Protein AF-A0A2H0N3R7-F1 (afdb_monomer)

Foldseek 3Di:
DDDDPPDDPDDPDDPLRVLLLVLCPPDPPVLSVLLVVLLVVLCVQQVPPADLVRHRPQSLLSQLLSLCCVQAVDSLLSSLSSCQCSCPPGPPDHLVNVCVRNNDSNSLLSVLNHDPDQPVPPPVPDGDPDNQLSQLQSCLVFVSSLVSVLSSLLSCLVVLVSDDFVVLVVSLLCCQQPNVLLCVQQCVVVRDHRVRSNVSVVVVCVVQVHDGSVSNSVVSNVVSLQVPFFVSCCSRPVSCQWFKWKDWDPVLVVVCVPPPQCVPQKDWPDWDDDPVTTITIIHGDHDGGDGHDHDTGGDGTDD

Radius of gyration: 21.73 Å; Cα contacts (8 Å, |Δi|>4): 393; chains: 1; bounding box: 69×39×56 Å

Sequence (303 aa):
MRHFYHMNTNTEFTLEESTFHRCIEGLQKDDQAFLVSALEFSCANHKNQNRKSGEPYIIHPIGVAVRVLERYHDIALTAAALLHDTVEDCEGVTIEDIYSQFGDEVGFLVDSVTKQRTDFFKIPGVIIEDRIERLIWAGMKDIRVLLLKLADREHNLNTINYLKNHKQIRMAFETQAVYQPLKRILGYTEGYQVQEAARAFAAYAESQGLHSAGDIKMNLMAESFENFDNDLFGLVYNDTKSIIWKITDFQTYKKICDTDKLSGIIQFLSVCGNKKWFEASFCFLGGVVIDGDIQLGISSFRG

Organism: NCBI:txid1974653

pLDDT: mean 78.24, std 19.73, range [25.98, 98.69]

InterPro domains:
  IPR003607 HD/PDEase domain [SM00471] (53-166)
  IPR003607 HD/PDEase domain [cd00077] (55-17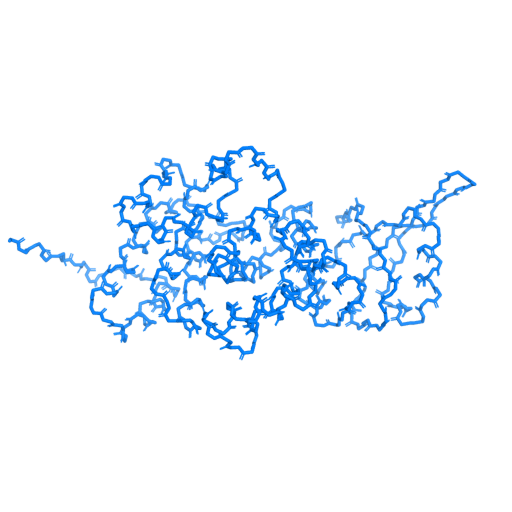4)

Mean predicted aligned error: 11.57 Å

Secondary structure (DSSP, 8-state):
--------TT----HHHHHHHHHHTTS-HHHHHHHHHHHHHHHHHHTT-B-TTSSBTTHHHHHHHHHHHHHH--HHHHHHHHHTTHHHHSTT--HHHHHHHHHHHHHHHHHHH-TT-STT--STT-----HHHHHHHHHHH-THHHHHHHHHHHHHHTTGGGS-HHHHHHHHHHIIIIIHHHHHHTTTTTT--HHHHHHHHHHHHHHTT--SHHHHHHHHHHHHHHS--HHHHHHHHSS-TTEEEEE--HHHHHHHHH-GGGTTTEEEEEEEE-SS-EEEEEEE-S----------EEEEE--

Nearest PDB structures (foldseek):
  7qpr-assembly4_D  TM=6.544E-01  e=1.153E-09  Acinetobacter baumannii
  1vj7-assembly2_B  TM=6.268E-01  e=5.079E-10  Streptococcus dysgalactiae subsp. equisimilis
  6s2v-assembly3_C  TM=6.131E-01  e=1.210E-09  Thermus thermophilus
  7oiw-assembly1_A  TM=6.191E-01  e=9.631E-09  Staphylococcus aureus subsp. aureus Mu50
  1vj7-assembly1_A  TM=5.967E-01  e=3.217E-08  Streptococcus dysgalactiae subsp. equisimilis

Solvent-accessible surface area (backbone atoms only — not comparable to full-atom values): 16983 Å² total; per-residue (Å²): 136,85,82,78,80,83,73,74,96,77,73,85,66,53,75,58,56,52,48,44,54,60,72,40,68,85,50,57,72,66,58,36,51,51,45,47,53,35,43,53,53,32,46,66,60,32,66,90,39,60,39,80,84,68,48,61,35,49,56,53,29,45,55,30,16,44,56,42,33,79,63,54,70,40,68,52,62,23,34,19,33,32,40,40,55,43,56,79,75,24,89,92,46,48,64,68,55,39,30,72,75,63,32,66,69,23,24,50,43,24,56,53,68,40,89,88,68,77,74,83,53,76,50,92,93,50,85,73,84,49,70,67,35,43,36,43,42,41,23,75,76,40,48,62,45,46,54,49,50,51,42,46,47,55,61,48,55,81,52,37,81,58,49,57,66,71,56,37,54,52,50,39,49,47,39,51,32,41,51,46,51,47,35,61,49,30,28,62,86,77,64,44,41,68,70,52,19,42,51,36,44,50,51,51,31,60,77,69,72,42,87,45,34,61,47,46,48,54,50,34,33,52,49,35,42,46,65,50,44,40,69,65,41,50,77,51,45,71,79,43,86,45,54,28,33,31,35,66,47,62,66,58,48,48,52,53,73,71,33,72,55,42,64,86,28,54,46,76,75,44,77,52,69,60,102,87,47,40,39,35,33,28,33,67,74,62,85,67,57,62,81,42,88,64,86,86,49,80,67,54,69,72,132

Structure (mmCIF, N/CA/C/O backbone):
data_AF-A0A2H0N3R7-F1
#
_entry.id   AF-A0A2H0N3R7-F1
#
loop_
_atom_site.group_PDB
_atom_site.id
_atom_site.type_symbol
_atom_site.label_atom_id
_atom_site.label_alt_id
_atom_site.label_comp_id
_atom_site.label_asym_id
_atom_site.label_entity_id
_atom_site.label_seq_id
_atom_site.pdbx_PDB_ins_code
_atom_site.Cartn_x
_atom_site.Cartn_y
_atom_site.Cartn_z
_atom_site.occupancy
_atom_site.B_iso_or_equiv
_atom_site.auth_seq_id
_atom_site.auth_comp_id
_atom_site.auth_asym_id
_atom_site.auth_atom_id
_atom_site.pdbx_PDB_model_num
ATOM 1 N N . MET A 1 1 ? -34.284 3.132 21.126 1.00 31.45 1 MET A N 1
ATOM 2 C CA . MET A 1 1 ? -33.519 3.105 22.392 1.00 31.45 1 MET A CA 1
ATOM 3 C C . MET A 1 1 ? -32.080 3.467 22.051 1.00 31.45 1 MET A C 1
ATOM 5 O O . MET A 1 1 ? -31.392 2.651 21.460 1.00 31.45 1 MET A O 1
ATOM 9 N N . ARG A 1 2 ? -31.677 4.724 22.279 1.00 30.55 2 ARG A N 1
ATOM 10 C CA . ARG A 1 2 ? -30.333 5.236 21.960 1.00 30.55 2 ARG A CA 1
ATOM 11 C C . ARG A 1 2 ? -29.357 4.765 23.042 1.00 30.55 2 ARG A C 1
ATOM 13 O O . ARG A 1 2 ? -29.544 5.140 24.194 1.00 30.55 2 ARG A O 1
ATOM 20 N N . HIS A 1 3 ? -28.355 3.964 22.687 1.00 25.98 3 HIS A N 1
ATOM 21 C CA . HIS A 1 3 ? -27.178 3.770 23.534 1.00 25.98 3 HIS A CA 1
ATOM 22 C C . HIS A 1 3 ? -26.180 4.872 23.182 1.00 25.98 3 HIS A C 1
ATOM 24 O O . HIS A 1 3 ? -25.499 4.809 22.165 1.00 25.98 3 HIS A O 1
ATOM 30 N N . PHE A 1 4 ? -26.165 5.926 23.997 1.00 28.88 4 PHE A N 1
ATOM 31 C CA . PHE A 1 4 ? -25.057 6.870 24.027 1.00 28.88 4 PHE A CA 1
ATOM 32 C C . PHE A 1 4 ? -23.853 6.131 24.614 1.00 28.88 4 PHE A C 1
ATOM 34 O O . PHE A 1 4 ? -23.874 5.762 25.788 1.00 28.88 4 PHE A O 1
ATOM 41 N N . TYR A 1 5 ? -22.823 5.893 23.805 1.00 28.80 5 TYR A N 1
ATOM 42 C CA . TYR A 1 5 ? -21.526 5.484 24.327 1.00 28.80 5 TYR A CA 1
ATOM 43 C C . TYR A 1 5 ? -20.936 6.666 25.100 1.00 28.80 5 TYR A C 1
ATOM 45 O O . TYR A 1 5 ? -20.565 7.690 24.528 1.00 28.80 5 TYR A O 1
ATOM 53 N N . HIS A 1 6 ? -20.887 6.533 26.424 1.00 28.14 6 HIS A N 1
ATOM 54 C CA . HIS A 1 6 ? -20.029 7.352 27.267 1.00 28.14 6 HIS A CA 1
ATOM 55 C C . HIS A 1 6 ? -18.576 6.986 26.946 1.00 28.14 6 HIS A C 1
ATOM 57 O O . HIS A 1 6 ? -18.057 5.997 27.460 1.00 28.14 6 HIS A O 1
ATOM 63 N N . MET A 1 7 ? -17.923 7.768 26.085 1.00 34.62 7 MET A N 1
ATOM 64 C CA . MET A 1 7 ? -16.469 7.719 25.964 1.00 34.62 7 MET A CA 1
ATOM 65 C C . MET A 1 7 ? -15.852 8.330 27.224 1.00 34.62 7 MET A C 1
ATOM 67 O O . MET A 1 7 ? -16.140 9.469 27.596 1.00 34.62 7 MET A O 1
ATOM 71 N N . ASN A 1 8 ? -15.045 7.527 27.911 1.00 30.78 8 ASN A N 1
ATOM 72 C CA . ASN A 1 8 ? -14.265 7.931 29.074 1.00 30.78 8 ASN A CA 1
ATOM 73 C C . ASN A 1 8 ? -13.275 9.027 28.651 1.00 30.78 8 ASN A C 1
ATOM 75 O O . ASN A 1 8 ? -12.446 8.813 27.774 1.00 30.78 8 ASN A O 1
ATOM 79 N N . THR A 1 9 ? -13.339 10.197 29.278 1.00 36.16 9 THR A N 1
ATOM 80 C CA . THR A 1 9 ? -12.581 11.406 28.905 1.00 36.16 9 THR A CA 1
ATOM 81 C C . THR A 1 9 ? -11.118 11.397 29.378 1.00 36.16 9 THR A C 1
ATOM 83 O O . THR A 1 9 ? -10.604 12.446 29.746 1.00 36.16 9 THR A O 1
ATOM 86 N N . ASN A 1 10 ? -10.459 10.234 29.432 1.00 36.16 10 ASN A N 1
ATOM 87 C CA . ASN A 1 10 ? -9.102 10.087 29.988 1.00 36.16 10 ASN A CA 1
ATOM 88 C C . ASN A 1 10 ? -8.209 9.082 29.231 1.00 36.16 10 ASN A C 1
ATOM 90 O O . ASN A 1 10 ? -7.250 8.557 29.794 1.00 36.16 10 ASN A O 1
ATOM 94 N N . THR A 1 11 ? -8.506 8.788 27.967 1.00 46.59 11 THR A N 1
ATOM 95 C CA . THR A 1 11 ? -7.598 8.015 27.110 1.00 46.59 11 THR A CA 1
ATOM 96 C C . THR A 1 11 ? -6.541 8.961 26.538 1.00 46.59 11 THR A C 1
ATOM 98 O O . THR A 1 11 ? -6.870 9.842 25.747 1.00 46.59 11 THR A O 1
ATOM 101 N N . GLU A 1 12 ? -5.279 8.821 26.956 1.00 52.44 12 GLU A N 1
ATOM 102 C CA . GLU A 1 12 ? -4.160 9.442 26.238 1.00 52.44 12 GLU A CA 1
ATOM 103 C C . GLU A 1 12 ? -4.051 8.764 24.872 1.00 52.44 12 GLU A C 1
ATOM 105 O O . GLU A 1 12 ? -3.637 7.609 24.771 1.00 52.44 12 GLU A O 1
ATOM 110 N N . PHE A 1 13 ? -4.486 9.470 23.832 1.00 63.12 13 PHE A N 1
ATOM 111 C CA . PHE A 1 13 ? -4.304 9.038 22.455 1.00 63.12 13 PHE A CA 1
ATOM 112 C C . PHE A 1 13 ? -2.831 9.127 22.065 1.00 63.12 13 PHE A C 1
ATOM 114 O O . PHE A 1 13 ? -2.110 10.042 22.475 1.00 63.12 13 PHE A O 1
ATOM 121 N N . THR A 1 14 ? -2.398 8.215 21.201 1.00 77.69 14 THR A N 1
ATOM 122 C CA . THR A 1 14 ? -1.130 8.385 20.479 1.00 77.69 14 THR A CA 1
ATOM 123 C C . THR A 1 14 ? -1.172 9.647 19.599 1.00 77.69 14 THR A C 1
ATOM 125 O O . THR A 1 14 ? -2.239 10.219 19.329 1.00 77.69 14 THR A O 1
ATOM 128 N N . LEU A 1 15 ? -0.006 10.122 19.143 1.00 83.31 15 LEU A N 1
ATOM 129 C CA . LEU A 1 15 ? 0.075 11.279 18.240 1.00 83.31 15 LEU A CA 1
ATOM 130 C C . LEU A 1 15 ? -0.679 11.008 16.928 1.00 83.31 15 LEU A C 1
ATOM 132 O O . LEU A 1 15 ? -1.334 11.895 16.373 1.00 83.31 15 LEU A O 1
ATOM 136 N N . GLU A 1 16 ? -0.604 9.770 16.455 1.00 84.75 16 GLU A N 1
ATOM 137 C CA . GLU A 1 16 ? -1.247 9.272 15.251 1.00 84.75 16 GLU A CA 1
ATOM 138 C C . GLU A 1 16 ? -2.767 9.231 15.411 1.00 84.75 16 GLU A C 1
ATOM 140 O O . GLU A 1 16 ? -3.472 9.790 14.572 1.00 84.75 16 GLU A O 1
ATOM 145 N N . GLU A 1 17 ? -3.283 8.670 16.509 1.00 86.69 17 GLU A N 1
ATOM 146 C CA . GLU A 1 17 ? -4.723 8.676 16.819 1.00 86.69 17 GLU A CA 1
ATOM 147 C C . GLU A 1 17 ? -5.265 10.106 16.928 1.00 86.69 17 GLU A C 1
ATOM 149 O O . GLU A 1 17 ? -6.289 10.440 16.333 1.00 86.69 17 GLU A O 1
ATOM 154 N N . SER A 1 18 ? -4.537 10.991 17.616 1.00 89.19 18 SER A N 1
ATOM 155 C CA . SER A 1 18 ? -4.902 12.410 17.726 1.00 89.19 18 SER A CA 1
ATOM 156 C C . SER A 1 18 ? -4.929 13.105 16.363 1.00 89.19 18 SER A C 1
ATOM 158 O O . SER A 1 18 ? -5.748 13.989 16.111 1.00 89.19 18 SER A O 1
ATOM 160 N N . THR A 1 19 ? -4.021 12.731 15.463 1.00 91.00 19 THR A N 1
ATOM 161 C CA . THR A 1 19 ? -3.985 13.263 14.098 1.00 91.00 19 THR A CA 1
ATOM 162 C C . THR A 1 19 ? -5.159 12.747 13.283 1.00 91.00 19 THR A C 1
ATOM 164 O O . THR A 1 19 ? -5.859 13.551 12.677 1.00 91.00 19 THR A O 1
ATOM 167 N N . PHE A 1 20 ? -5.446 11.450 13.353 1.00 94.81 20 PHE A N 1
ATOM 168 C CA . PHE A 1 20 ? -6.595 10.858 12.682 1.00 94.81 20 PHE A CA 1
ATOM 169 C C . PHE A 1 20 ? -7.919 11.484 13.130 1.00 94.81 20 PHE A C 1
ATOM 171 O O . PHE A 1 20 ? -8.729 11.869 12.287 1.00 94.81 20 PHE A O 1
ATOM 178 N N . HIS A 1 21 ? -8.114 11.668 14.440 1.00 93.38 21 HIS A N 1
ATOM 179 C CA . HIS A 1 21 ? -9.308 12.324 14.969 1.00 93.38 21 HIS A CA 1
ATOM 180 C C . HIS A 1 21 ? -9.484 13.742 14.413 1.00 93.38 21 HIS A C 1
ATOM 182 O O . HIS A 1 21 ? -10.583 14.084 13.983 1.00 93.38 21 HIS A O 1
ATOM 188 N N . ARG A 1 22 ? -8.407 14.533 14.318 1.00 93.62 22 ARG A N 1
ATOM 189 C CA . ARG A 1 22 ? -8.460 15.862 13.684 1.00 93.62 22 ARG A CA 1
ATOM 190 C C . ARG A 1 22 ? -8.833 15.789 12.204 1.00 93.62 22 ARG A C 1
ATOM 192 O O . ARG A 1 22 ? -9.621 16.610 11.743 1.00 93.62 22 ARG A O 1
ATOM 199 N N . CYS A 1 23 ? -8.310 14.814 11.460 1.00 93.31 23 CYS A N 1
ATOM 200 C CA . CYS A 1 23 ? -8.626 14.657 10.037 1.00 93.31 23 CYS A CA 1
ATOM 201 C C . CYS A 1 23 ? -10.114 14.349 9.792 1.00 93.31 23 CYS A C 1
ATOM 203 O O . CYS A 1 23 ? -10.651 14.753 8.763 1.00 93.31 23 CYS A O 1
ATOM 205 N N . ILE A 1 24 ? -10.796 13.675 10.727 1.00 95.88 24 ILE A N 1
ATOM 206 C CA . ILE A 1 24 ? -12.219 13.329 10.574 1.00 95.88 24 ILE A CA 1
ATOM 207 C C . ILE A 1 24 ? -13.185 14.396 11.114 1.00 95.88 24 ILE A C 1
ATOM 209 O O . ILE A 1 24 ? -14.372 14.335 10.804 1.00 95.88 24 ILE A O 1
ATOM 213 N N . GLU A 1 25 ? -12.728 15.393 11.884 1.00 92.38 25 GLU A N 1
ATOM 214 C CA . GLU A 1 25 ? -13.598 16.395 12.536 1.00 92.38 25 GLU A CA 1
ATOM 215 C C . GLU A 1 25 ? -14.549 17.117 11.564 1.00 92.38 25 GLU A C 1
ATOM 217 O O . GLU A 1 25 ? -15.686 17.425 11.936 1.00 92.38 25 GLU A O 1
ATOM 222 N N . GLY A 1 26 ? -14.107 17.347 10.323 1.00 89.75 26 GLY A N 1
ATOM 223 C CA . GLY A 1 26 ? -14.871 18.029 9.272 1.00 89.75 26 GLY A CA 1
ATOM 224 C C . GLY A 1 26 ? -15.855 17.154 8.485 1.00 89.75 26 GLY A C 1
ATOM 225 O O . GLY A 1 26 ? -16.600 17.686 7.663 1.00 89.75 26 GLY A O 1
ATOM 226 N N . LEU A 1 27 ? -15.873 15.837 8.707 1.00 95.00 27 LEU A N 1
ATOM 227 C CA . LEU A 1 27 ? -16.747 14.903 7.986 1.00 95.00 27 LEU A CA 1
ATOM 228 C C . LEU A 1 27 ? -18.175 14.898 8.549 1.00 95.00 27 LEU A C 1
ATOM 230 O O . LEU A 1 27 ? -18.435 15.437 9.628 1.00 95.00 27 LEU A O 1
ATOM 234 N N . GLN A 1 28 ? -19.118 14.256 7.853 1.00 96.62 28 GLN A N 1
ATOM 235 C CA . GLN A 1 28 ? -20.454 14.034 8.414 1.00 96.62 28 GLN A CA 1
ATOM 236 C C . GLN A 1 28 ? -20.374 13.170 9.675 1.00 96.62 28 GLN A C 1
ATOM 238 O O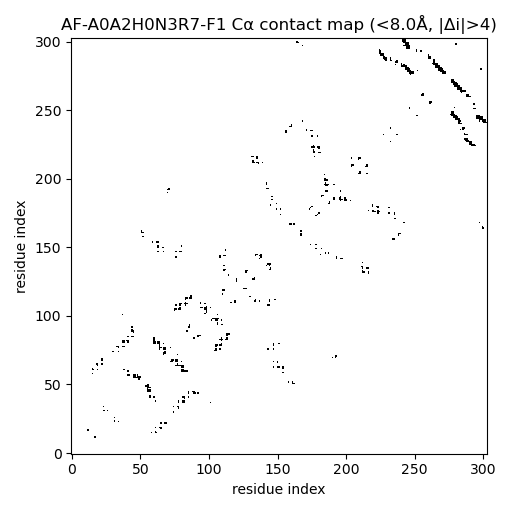 . GLN A 1 28 ? -19.469 12.354 9.835 1.00 96.62 28 GLN A O 1
ATOM 243 N N . LYS A 1 29 ? -21.329 13.336 10.597 1.00 95.75 29 LYS A N 1
ATOM 244 C CA . LYS A 1 29 ? -21.292 12.618 11.881 1.00 95.75 29 LYS A CA 1
ATOM 245 C C . LYS A 1 29 ? -21.365 11.101 11.725 1.00 95.75 29 LYS A C 1
ATOM 247 O O . LYS A 1 29 ? -20.711 10.401 12.493 1.00 95.75 29 LYS A O 1
ATOM 252 N N . ASP A 1 30 ? -22.097 10.625 10.726 1.00 97.31 30 ASP A N 1
ATOM 253 C CA . ASP A 1 30 ? -22.192 9.197 10.432 1.00 97.31 30 ASP A CA 1
ATOM 254 C C . ASP A 1 30 ? -20.865 8.663 9.860 1.00 97.31 30 ASP A C 1
ATOM 256 O O . ASP A 1 30 ? -20.391 7.625 10.316 1.00 97.31 30 ASP A O 1
ATOM 260 N N . ASP A 1 31 ? -20.195 9.421 8.982 1.00 97.56 31 ASP A N 1
ATOM 261 C CA . ASP A 1 31 ? -18.863 9.074 8.458 1.00 97.56 31 ASP A CA 1
ATOM 262 C C . ASP A 1 31 ? -17.799 9.065 9.565 1.00 97.56 31 ASP A C 1
ATOM 264 O O . ASP A 1 31 ? -16.975 8.154 9.638 1.00 97.56 31 ASP A O 1
ATOM 268 N N . GLN A 1 32 ? -17.837 10.052 10.472 1.00 97.50 32 GLN A N 1
ATOM 269 C CA . GLN A 1 32 ? -16.969 10.088 11.655 1.00 97.50 32 GLN A CA 1
ATOM 270 C C . GLN A 1 32 ? -17.160 8.831 12.503 1.00 97.50 32 GLN A C 1
ATOM 272 O O . GLN A 1 32 ? -16.185 8.178 12.863 1.00 97.50 32 GLN A O 1
ATOM 277 N N . ALA A 1 33 ? -18.411 8.481 12.816 1.00 97.50 33 ALA A N 1
ATOM 278 C CA . ALA A 1 33 ? -18.722 7.310 13.627 1.00 97.50 33 ALA A CA 1
ATOM 279 C C . ALA A 1 33 ? -18.272 6.009 12.945 1.00 97.50 33 ALA A C 1
ATOM 281 O O . ALA A 1 33 ? -17.703 5.137 13.602 1.00 97.50 33 ALA A O 1
ATOM 282 N N . PHE A 1 34 ? -18.467 5.902 11.629 1.00 98.38 34 PHE A N 1
ATOM 283 C CA . PHE A 1 34 ? -18.019 4.759 10.841 1.00 98.38 34 PHE A CA 1
ATOM 284 C C . PHE A 1 34 ? -16.494 4.598 10.886 1.00 98.38 34 PHE A C 1
ATOM 286 O O . PHE A 1 34 ? -15.994 3.528 11.233 1.00 98.38 34 PHE A O 1
ATOM 293 N N . LEU A 1 35 ? -15.740 5.671 10.637 1.00 98.31 35 LEU A N 1
ATOM 294 C CA . LEU A 1 35 ? -14.277 5.643 10.684 1.00 98.31 35 LEU A CA 1
ATOM 295 C C . LEU A 1 35 ? -13.723 5.388 12.090 1.00 98.31 35 LEU A C 1
ATOM 297 O O . LEU A 1 35 ? -12.737 4.667 12.234 1.00 98.31 35 LEU A O 1
ATOM 301 N N . VAL A 1 36 ? -14.369 5.923 13.129 1.00 97.75 36 VAL A N 1
ATOM 302 C CA . VAL A 1 36 ? -14.019 5.612 14.523 1.00 97.75 36 VAL A CA 1
ATOM 303 C C . VAL A 1 36 ? -14.233 4.129 14.815 1.00 97.75 36 VAL A C 1
ATOM 305 O O . VAL A 1 36 ? -13.364 3.515 15.423 1.00 97.75 36 VAL A O 1
ATOM 308 N N . SER A 1 37 ? -15.318 3.519 14.329 1.00 98.19 37 SER A N 1
ATOM 309 C CA . SER A 1 37 ? -15.547 2.082 14.529 1.00 98.19 37 SER A CA 1
ATOM 310 C C . SER A 1 37 ? -14.475 1.210 13.859 1.00 98.19 37 SER A C 1
ATOM 312 O O . SER A 1 37 ? -14.011 0.237 14.453 1.00 98.19 37 SER A O 1
ATOM 314 N N . ALA A 1 38 ? -14.011 1.589 12.661 1.00 98.38 38 ALA A N 1
ATOM 315 C CA . ALA A 1 38 ? -12.911 0.905 11.981 1.00 98.38 38 ALA A CA 1
ATOM 316 C C . ALA A 1 38 ? -11.577 1.086 12.728 1.00 98.38 38 ALA A C 1
ATOM 318 O O . ALA A 1 38 ? -10.800 0.136 12.848 1.00 98.38 38 ALA A O 1
ATOM 319 N N . LEU A 1 39 ? -11.328 2.282 13.275 1.00 97.56 39 LEU A N 1
ATOM 320 C CA . LEU A 1 39 ? -10.149 2.559 14.095 1.00 97.56 39 LEU A CA 1
ATOM 321 C C . LEU A 1 39 ? -10.160 1.705 15.366 1.00 97.56 39 LEU A C 1
ATOM 323 O O . LEU A 1 39 ? -9.183 1.017 15.640 1.00 97.56 39 LEU A O 1
ATOM 327 N N . GLU A 1 40 ? -11.267 1.698 16.109 1.00 96.62 40 GLU A N 1
ATOM 328 C CA . GLU A 1 40 ? -11.417 0.906 17.333 1.00 96.62 40 GLU A CA 1
ATOM 329 C C . GLU A 1 40 ? -11.224 -0.589 17.065 1.00 96.62 40 GLU A C 1
ATOM 331 O O . GLU A 1 40 ? -10.525 -1.267 17.823 1.00 96.62 40 GLU A O 1
ATOM 336 N N . PHE A 1 41 ? -11.783 -1.093 15.960 1.00 97.62 41 PHE A N 1
ATOM 337 C CA . PHE A 1 41 ? -11.573 -2.469 15.521 1.00 97.62 41 PHE A CA 1
ATOM 338 C C . PHE A 1 41 ? -10.090 -2.763 15.262 1.00 97.62 41 PHE A C 1
ATOM 340 O O . PHE A 1 41 ? -9.562 -3.761 15.757 1.00 97.62 41 PHE A O 1
ATOM 347 N N . SER A 1 42 ? -9.394 -1.892 14.528 1.00 96.38 42 SER A N 1
ATOM 348 C CA . SER A 1 42 ? -7.967 -2.059 14.233 1.00 96.38 42 SER A CA 1
ATOM 349 C C . SER A 1 42 ? -7.121 -2.000 15.512 1.00 96.38 42 SER A C 1
ATOM 351 O O . SER A 1 42 ? -6.315 -2.899 15.769 1.00 96.38 42 SER A O 1
ATOM 353 N N . CYS A 1 43 ? -7.366 -1.013 16.383 1.00 94.00 43 CYS A N 1
ATOM 354 C CA . CYS A 1 43 ? -6.670 -0.859 17.663 1.00 94.00 43 CYS A CA 1
ATOM 355 C C . CYS A 1 43 ? -6.851 -2.091 18.555 1.00 94.00 43 CYS A C 1
ATOM 357 O O . CYS A 1 43 ? -5.888 -2.565 19.162 1.00 94.00 43 CYS A O 1
ATOM 359 N N . ALA A 1 44 ? -8.071 -2.631 18.631 1.00 94.50 44 ALA A N 1
ATOM 360 C CA . ALA A 1 44 ? -8.365 -3.809 19.437 1.00 94.50 44 ALA A CA 1
ATOM 361 C C . ALA A 1 44 ? -7.592 -5.045 18.951 1.00 94.50 44 ALA A C 1
ATOM 363 O O . ALA A 1 44 ? -7.006 -5.761 19.767 1.00 94.50 44 ALA A O 1
ATOM 364 N N . ASN A 1 45 ? -7.545 -5.265 17.635 1.00 95.06 45 ASN A N 1
ATOM 365 C CA . ASN A 1 45 ? -6.931 -6.451 17.040 1.00 95.06 45 ASN A CA 1
ATOM 366 C C . ASN A 1 45 ? -5.392 -6.369 16.959 1.00 95.06 45 ASN A C 1
ATOM 368 O O . ASN A 1 45 ? -4.710 -7.386 17.102 1.00 95.06 45 ASN A O 1
ATOM 372 N N . HIS A 1 46 ? -4.819 -5.167 16.837 1.00 92.75 46 HIS A N 1
ATOM 373 C CA . HIS A 1 46 ? -3.366 -4.950 16.852 1.00 92.75 46 HIS A CA 1
ATOM 374 C C . HIS A 1 46 ? -2.788 -4.624 18.244 1.00 92.75 46 HIS A C 1
ATOM 376 O O . HIS A 1 46 ? -1.582 -4.406 18.367 1.00 92.75 46 HIS A O 1
ATOM 382 N N . LYS A 1 47 ? -3.600 -4.626 19.312 1.00 88.50 47 LYS A N 1
ATOM 383 C CA . LYS A 1 47 ? -3.233 -4.154 20.665 1.00 88.50 47 LYS A CA 1
ATOM 384 C C . LYS A 1 47 ? -1.920 -4.714 21.230 1.00 88.50 47 LYS A C 1
ATOM 386 O O . LYS A 1 47 ? -1.209 -4.007 21.936 1.00 88.50 47 LYS A O 1
ATOM 391 N N . ASN A 1 48 ? -1.615 -5.982 20.958 1.00 87.19 48 ASN A N 1
ATOM 392 C CA . ASN A 1 48 ? -0.426 -6.668 21.486 1.00 87.19 48 ASN A CA 1
ATOM 393 C C . ASN A 1 48 ? 0.660 -6.884 20.422 1.00 87.19 48 ASN A C 1
ATOM 395 O O . ASN A 1 48 ? 1.547 -7.721 20.599 1.00 87.19 48 ASN A O 1
ATOM 399 N N . GLN A 1 49 ? 0.561 -6.182 19.294 1.00 87.62 49 GLN A N 1
ATOM 400 C CA . GLN A 1 49 ? 1.478 -6.321 18.176 1.00 87.62 49 GLN A CA 1
ATOM 401 C C . GLN A 1 49 ? 2.419 -5.125 18.109 1.00 87.62 49 GLN A C 1
ATOM 403 O O . GLN A 1 49 ? 1.996 -3.970 18.163 1.00 87.62 49 GLN A O 1
ATOM 408 N N . ASN A 1 50 ? 3.700 -5.412 17.897 1.00 86.19 50 ASN A N 1
ATOM 409 C CA . ASN A 1 50 ? 4.712 -4.396 17.644 1.00 86.19 50 ASN A CA 1
ATOM 410 C C . ASN A 1 50 ? 5.297 -4.600 16.248 1.00 86.19 50 ASN A C 1
ATOM 412 O O . ASN A 1 50 ? 5.494 -5.730 15.787 1.00 86.19 50 ASN A O 1
ATOM 416 N N . ARG A 1 51 ? 5.634 -3.496 15.579 1.00 80.38 51 ARG A N 1
ATOM 417 C CA . ARG A 1 51 ? 6.439 -3.528 14.360 1.00 80.38 51 ARG A CA 1
ATOM 418 C C . ARG A 1 51 ? 7.860 -3.963 14.690 1.00 80.38 51 ARG A C 1
ATOM 420 O O . ARG A 1 51 ? 8.324 -3.915 15.827 1.00 80.38 51 ARG A O 1
ATOM 427 N N . LYS A 1 52 ? 8.612 -4.313 13.648 1.00 75.25 52 LYS A N 1
ATOM 428 C CA . LYS A 1 52 ? 10.039 -4.637 13.785 1.00 75.25 52 LYS A CA 1
ATOM 429 C C . LYS A 1 52 ? 10.905 -3.455 14.226 1.00 75.25 52 LYS A C 1
ATOM 431 O O . LYS A 1 52 ? 12.010 -3.691 14.698 1.00 75.25 52 LYS A O 1
ATOM 436 N N . SER A 1 53 ? 10.413 -2.222 14.076 1.00 71.75 53 SER A N 1
ATOM 437 C CA . SER A 1 53 ? 11.026 -1.016 14.645 1.00 71.75 53 SER A CA 1
ATOM 438 C C . SER A 1 53 ? 10.907 -0.953 16.173 1.00 71.75 53 SER A C 1
ATOM 440 O O . SER A 1 53 ? 11.677 -0.237 16.804 1.00 71.75 53 SER A O 1
ATOM 442 N N . GLY A 1 54 ? 9.984 -1.716 16.771 1.00 80.19 54 GLY A N 1
ATOM 443 C CA . GLY A 1 54 ? 9.680 -1.721 18.204 1.00 80.19 54 GLY A CA 1
ATOM 444 C C . GLY A 1 54 ? 8.394 -0.972 18.572 1.00 80.19 54 GLY A C 1
ATOM 445 O O . GLY A 1 54 ? 7.861 -1.193 19.657 1.00 80.19 54 GLY A O 1
ATOM 446 N N . GLU A 1 55 ? 7.868 -0.146 17.669 1.00 83.81 55 GLU A N 1
ATOM 447 C CA . GLU A 1 55 ? 6.655 0.659 17.869 1.00 83.81 55 GLU A CA 1
ATOM 448 C C . GLU A 1 55 ? 5.367 -0.183 17.813 1.00 83.81 55 GLU A C 1
ATOM 450 O O . GLU A 1 55 ? 5.360 -1.233 17.161 1.00 83.81 55 GLU A O 1
ATOM 455 N N . PRO A 1 56 ? 4.264 0.265 18.442 1.00 88.06 56 PRO A N 1
ATOM 456 C CA . PRO A 1 56 ? 2.946 -0.352 18.279 1.00 88.06 56 PRO A CA 1
ATOM 457 C C . PRO A 1 56 ? 2.549 -0.511 16.803 1.00 88.06 56 PRO A C 1
ATOM 459 O O . PRO A 1 56 ? 2.695 0.421 16.013 1.00 88.06 56 PRO A O 1
ATOM 462 N N . TYR A 1 57 ? 2.025 -1.680 16.418 1.00 88.25 57 TYR A N 1
ATOM 463 C CA . TYR A 1 57 ? 1.677 -1.971 15.018 1.00 88.25 57 TYR A CA 1
ATOM 464 C C . TYR A 1 57 ? 0.649 -0.990 14.449 1.00 88.25 57 TYR A C 1
ATOM 466 O O . TYR A 1 57 ? 0.780 -0.557 13.307 1.00 88.25 57 TYR A O 1
ATOM 474 N N . ILE A 1 58 ? -0.314 -0.586 15.280 1.00 92.62 58 ILE A N 1
ATOM 475 C CA . ILE A 1 58 ? -1.440 0.287 14.931 1.00 92.62 58 ILE A CA 1
ATOM 476 C C . ILE A 1 58 ? -1.040 1.648 14.335 1.00 92.62 58 ILE A C 1
ATOM 478 O O . ILE A 1 58 ? -1.787 2.215 13.541 1.00 92.62 58 ILE A O 1
ATOM 482 N N . ILE A 1 59 ? 0.169 2.137 14.633 1.00 91.50 59 ILE A N 1
ATOM 483 C CA . ILE A 1 59 ? 0.723 3.365 14.041 1.00 91.50 59 ILE A CA 1
ATOM 484 C C . ILE A 1 59 ? 0.741 3.278 12.509 1.00 91.50 59 ILE A C 1
ATOM 486 O O . ILE A 1 59 ? 0.444 4.260 11.832 1.00 91.50 59 ILE A O 1
ATOM 490 N N . HIS A 1 60 ? 1.032 2.096 11.952 1.00 91.88 60 HIS A N 1
ATOM 491 C CA . HIS A 1 60 ? 1.083 1.910 10.506 1.00 91.88 60 HIS A CA 1
ATOM 492 C C . HIS A 1 60 ? -0.298 2.035 9.835 1.00 91.88 60 HIS A C 1
ATOM 494 O O . HIS A 1 60 ? -0.432 2.912 8.977 1.00 91.88 60 HIS A O 1
ATOM 500 N N . PRO A 1 61 ? -1.334 1.255 10.214 1.00 95.81 61 PRO A N 1
ATOM 501 C CA . PRO A 1 61 ? -2.678 1.435 9.667 1.00 95.81 61 PRO A CA 1
ATOM 502 C C . PRO A 1 61 ? -3.213 2.865 9.809 1.00 95.81 61 PRO A C 1
ATOM 504 O O . PRO A 1 61 ? -3.783 3.395 8.855 1.00 95.81 61 PRO A O 1
ATOM 507 N N . ILE A 1 62 ? -2.970 3.531 10.947 1.00 96.06 62 ILE A N 1
ATOM 508 C CA . ILE A 1 62 ? -3.387 4.928 11.138 1.00 96.06 62 ILE A CA 1
ATOM 509 C C . ILE A 1 62 ? -2.659 5.859 10.163 1.00 96.06 62 ILE A C 1
ATOM 511 O O . ILE A 1 62 ? -3.301 6.673 9.499 1.00 96.06 62 ILE A O 1
ATOM 515 N N . GLY A 1 63 ? -1.336 5.730 10.030 1.00 94.19 63 GLY A N 1
ATOM 516 C CA . GLY A 1 63 ? -0.549 6.552 9.111 1.00 94.19 63 GLY A CA 1
ATOM 517 C C . GLY A 1 63 ? -0.984 6.394 7.651 1.00 94.19 63 GLY A C 1
ATOM 518 O O . GLY A 1 63 ? -1.066 7.379 6.914 1.00 94.19 63 GLY A O 1
ATOM 519 N N . VAL A 1 64 ? -1.324 5.171 7.230 1.00 96.44 64 VAL A N 1
ATOM 520 C CA . VAL A 1 64 ? -1.878 4.911 5.890 1.00 96.44 64 VAL A CA 1
ATOM 521 C C . VAL A 1 64 ? -3.262 5.556 5.742 1.00 96.44 64 VAL A C 1
ATOM 523 O O . VAL A 1 64 ? -3.519 6.216 4.733 1.00 96.44 64 VAL A O 1
ATOM 526 N N . ALA A 1 65 ? -4.130 5.428 6.748 1.00 97.94 65 ALA A N 1
ATOM 527 C CA . ALA A 1 65 ? -5.489 5.962 6.727 1.00 97.94 65 ALA A CA 1
ATOM 528 C C . ALA A 1 65 ? -5.542 7.495 6.689 1.00 97.94 65 ALA A C 1
ATOM 530 O O . ALA A 1 65 ? -6.291 8.049 5.884 1.00 97.94 65 ALA A O 1
ATOM 531 N N . VAL A 1 66 ? -4.718 8.179 7.492 1.00 96.12 66 VAL A N 1
ATOM 532 C CA . VAL A 1 66 ? -4.579 9.646 7.462 1.00 96.12 66 VAL A CA 1
ATOM 533 C C . VAL A 1 66 ? -4.206 10.106 6.057 1.00 96.12 66 VAL A C 1
ATOM 535 O O . VAL A 1 66 ? -4.875 10.957 5.479 1.00 96.12 66 VAL A O 1
ATOM 538 N N . ARG A 1 67 ? -3.191 9.476 5.460 1.00 93.81 67 ARG A N 1
ATOM 539 C CA . ARG A 1 67 ? -2.679 9.866 4.145 1.00 93.81 67 ARG A CA 1
ATOM 540 C C . ARG A 1 67 ? -3.693 9.677 3.024 1.00 93.81 67 ARG A C 1
ATOM 542 O O . ARG A 1 67 ? -3.772 10.489 2.104 1.00 93.81 67 ARG A O 1
ATOM 549 N N . VAL A 1 68 ? -4.451 8.589 3.091 1.00 96.31 68 VAL A N 1
ATOM 550 C CA . VAL A 1 68 ? -5.565 8.329 2.180 1.00 96.31 68 VAL A CA 1
ATOM 551 C C . VAL A 1 68 ? -6.658 9.380 2.359 1.00 96.31 68 VAL A C 1
ATOM 553 O O . VAL A 1 68 ? -7.120 9.943 1.366 1.00 96.31 68 VAL A O 1
ATOM 556 N N . LEU A 1 69 ? -7.057 9.651 3.604 1.00 96.69 69 LEU A N 1
ATOM 557 C CA . LEU A 1 69 ? -8.157 10.557 3.913 1.00 96.69 69 LEU A CA 1
ATOM 558 C C . LEU A 1 69 ? -7.854 11.981 3.445 1.00 96.69 69 LEU A C 1
ATOM 560 O O . LEU A 1 69 ? -8.664 12.574 2.742 1.00 96.69 69 LEU A O 1
ATOM 564 N N . GLU A 1 70 ? -6.667 12.495 3.769 1.00 94.06 70 GLU A N 1
ATOM 565 C CA . GLU A 1 70 ? -6.231 13.841 3.378 1.00 94.06 70 GLU A CA 1
ATOM 566 C C . GLU A 1 70 ? -6.180 14.028 1.859 1.00 94.06 70 GLU A C 1
ATOM 568 O O . GLU A 1 70 ? -6.396 15.129 1.352 1.00 94.06 70 GLU A O 1
ATOM 573 N N . ARG A 1 71 ? -5.880 12.960 1.114 1.00 94.12 71 ARG A N 1
ATOM 574 C CA . ARG A 1 71 ? -5.714 13.041 -0.337 1.00 94.12 71 ARG A CA 1
ATOM 575 C C . ARG A 1 71 ? -7.010 12.848 -1.106 1.00 94.12 71 ARG A C 1
ATOM 577 O O . ARG A 1 71 ? -7.264 13.574 -2.065 1.00 94.12 71 ARG A O 1
ATOM 584 N N . TYR A 1 72 ? -7.786 11.844 -0.719 1.00 96.12 72 TYR A N 1
ATOM 585 C CA . TYR A 1 72 ? -8.906 11.343 -1.512 1.00 96.12 72 TYR A CA 1
ATOM 586 C C . TYR A 1 72 ? -10.264 11.645 -0.895 1.00 96.12 72 TYR A C 1
ATOM 588 O O . TYR A 1 72 ? -11.260 11.585 -1.608 1.00 96.12 72 TYR A O 1
ATOM 596 N N . HIS A 1 73 ? -10.313 11.954 0.406 1.00 95.38 73 HIS A N 1
ATOM 597 C CA . HIS A 1 73 ? -11.557 12.182 1.143 1.00 95.38 73 HIS A CA 1
ATOM 598 C C . HIS A 1 73 ? -12.578 11.032 0.968 1.00 95.38 73 HIS A C 1
ATOM 600 O O . HIS A 1 73 ? -13.786 11.256 0.986 1.00 95.38 73 HIS A O 1
ATOM 606 N N . ASP A 1 74 ? -12.091 9.798 0.774 1.00 97.62 74 ASP A N 1
ATOM 607 C CA . ASP A 1 74 ? -12.902 8.602 0.515 1.00 97.62 74 ASP A CA 1
ATOM 608 C C . ASP A 1 74 ? -13.016 7.757 1.790 1.00 97.62 74 ASP A C 1
ATOM 610 O O . ASP A 1 74 ? -12.038 7.179 2.264 1.00 97.62 74 ASP A O 1
ATOM 614 N N . ILE A 1 75 ? -14.231 7.690 2.338 1.00 98.25 75 ILE A N 1
ATOM 615 C CA . ILE A 1 75 ? -14.526 7.046 3.624 1.00 98.25 75 ILE A CA 1
ATOM 616 C C . ILE A 1 75 ? -14.265 5.538 3.585 1.00 98.25 75 ILE A C 1
ATOM 618 O O . ILE A 1 75 ? -13.670 4.992 4.516 1.00 98.25 75 ILE A O 1
ATOM 622 N N . ALA A 1 76 ? -14.670 4.858 2.510 1.00 98.31 76 ALA A N 1
ATOM 623 C CA . ALA A 1 76 ? -14.495 3.416 2.387 1.00 98.31 76 ALA A CA 1
ATOM 624 C C . ALA A 1 76 ? -13.015 3.052 2.221 1.00 98.31 76 ALA A C 1
ATOM 626 O O . ALA A 1 76 ? -12.531 2.104 2.840 1.00 98.31 76 ALA A O 1
ATOM 627 N N . LEU A 1 77 ? -12.267 3.844 1.450 1.00 98.56 77 LEU A N 1
ATOM 628 C CA . LEU A 1 77 ? -10.828 3.679 1.284 1.00 98.56 77 LEU A CA 1
ATOM 629 C C . LEU A 1 77 ? -10.065 3.956 2.585 1.00 98.56 77 LEU A C 1
ATOM 631 O O . LEU A 1 77 ? -9.132 3.223 2.912 1.00 98.56 77 LEU A O 1
ATOM 635 N N . THR A 1 78 ? -10.466 4.971 3.354 1.00 98.62 78 THR A N 1
ATOM 636 C CA . THR A 1 78 ? -9.885 5.255 4.674 1.00 98.62 78 THR A CA 1
ATOM 637 C C . THR A 1 78 ? -10.180 4.135 5.672 1.00 98.62 78 THR A C 1
ATOM 639 O O . THR A 1 78 ? -9.274 3.713 6.390 1.00 98.62 78 THR A O 1
ATOM 642 N N . ALA A 1 79 ? -11.404 3.600 5.696 1.00 98.69 79 ALA A N 1
ATOM 643 C CA . ALA A 1 79 ? -11.737 2.442 6.524 1.00 98.69 79 ALA A CA 1
ATOM 644 C C . ALA A 1 79 ? -10.917 1.209 6.112 1.00 98.69 79 ALA A C 1
ATOM 646 O O . ALA A 1 79 ? -10.310 0.560 6.960 1.00 98.69 79 ALA A O 1
ATOM 647 N N . ALA A 1 80 ? -10.809 0.930 4.810 1.00 98.50 80 ALA A N 1
ATOM 648 C CA . ALA A 1 80 ? -9.980 -0.159 4.307 1.00 98.50 80 ALA A CA 1
ATOM 649 C C . ALA A 1 80 ? -8.504 0.013 4.698 1.00 98.50 80 ALA A C 1
ATOM 651 O O . ALA A 1 80 ? -7.864 -0.960 5.077 1.00 98.50 80 ALA A O 1
ATOM 652 N N . ALA A 1 81 ? -7.971 1.239 4.689 1.00 98.25 81 ALA A N 1
ATOM 653 C CA . ALA A 1 81 ? -6.612 1.527 5.144 1.00 98.25 81 ALA A CA 1
ATOM 654 C C . ALA A 1 81 ? -6.383 1.203 6.628 1.00 98.25 81 ALA A C 1
ATOM 656 O O . ALA A 1 81 ? -5.342 0.642 6.970 1.00 98.25 81 ALA A O 1
ATOM 657 N N . LEU A 1 82 ? -7.357 1.478 7.499 1.00 98.31 82 LEU A N 1
ATOM 658 C CA . LEU A 1 82 ? -7.287 1.082 8.912 1.00 98.31 82 LEU A CA 1
ATOM 659 C C . LEU A 1 82 ? -7.310 -0.442 9.094 1.00 98.31 82 LEU A C 1
ATOM 661 O O . LEU A 1 82 ? -6.742 -0.954 10.056 1.00 98.31 82 LEU A O 1
ATOM 665 N N . LEU A 1 83 ? -7.968 -1.160 8.184 1.00 98.00 83 LEU A N 1
ATOM 666 C CA . LEU A 1 83 ? -8.269 -2.586 8.318 1.00 98.00 83 LEU A CA 1
ATOM 667 C C . LEU A 1 83 ? -7.357 -3.501 7.487 1.00 98.00 83 LEU A C 1
ATOM 669 O O . LEU A 1 83 ? -7.409 -4.716 7.665 1.00 98.00 83 LEU A O 1
ATOM 673 N N . HIS A 1 84 ? -6.530 -2.953 6.595 1.00 95.62 84 HIS A N 1
ATOM 674 C CA . HIS A 1 84 ? -5.899 -3.714 5.509 1.00 95.62 84 HIS A CA 1
ATOM 675 C C . HIS A 1 84 ? -5.001 -4.880 5.951 1.00 95.62 84 HIS A C 1
ATOM 677 O O . HIS A 1 84 ? -4.914 -5.871 5.232 1.00 95.62 84 HIS A O 1
ATOM 683 N N . ASP A 1 85 ? -4.372 -4.784 7.124 1.00 94.38 85 ASP A N 1
ATOM 684 C CA . ASP A 1 85 ? -3.518 -5.840 7.684 1.00 94.38 85 ASP A CA 1
ATOM 685 C C . ASP A 1 85 ? -4.239 -6.709 8.732 1.00 94.38 85 ASP A C 1
ATOM 687 O O . ASP A 1 85 ? -3.703 -7.730 9.160 1.00 94.38 85 ASP A O 1
ATOM 691 N N . THR A 1 86 ? -5.467 -6.363 9.139 1.00 94.31 86 THR A N 1
ATOM 692 C CA . THR A 1 86 ? -6.159 -7.053 10.247 1.00 94.31 86 THR A CA 1
ATOM 693 C C . THR A 1 86 ? -6.433 -8.525 9.941 1.00 94.31 86 THR A C 1
ATOM 695 O O . THR A 1 86 ? -6.240 -9.379 10.798 1.00 94.31 86 THR A O 1
ATOM 698 N N . VAL A 1 87 ? -6.814 -8.852 8.704 1.00 92.62 87 VAL A N 1
ATOM 699 C CA . VAL A 1 87 ? -7.108 -10.234 8.285 1.00 92.62 87 VAL A CA 1
ATOM 700 C C . VAL A 1 87 ? -5.839 -11.091 8.198 1.00 92.62 87 VAL A C 1
ATOM 702 O O . VAL A 1 87 ? -5.899 -12.307 8.363 1.00 92.62 87 VAL A O 1
ATOM 705 N N . GLU A 1 88 ? -4.683 -10.487 7.914 1.00 88.06 88 GLU A N 1
ATOM 706 C CA . GLU A 1 88 ? -3.419 -11.222 7.790 1.00 88.06 88 GLU A CA 1
ATOM 707 C C . GLU A 1 88 ? -2.680 -11.377 9.112 1.00 88.06 88 GLU A C 1
ATOM 709 O O . GLU A 1 88 ? -2.094 -12.432 9.368 1.00 88.06 88 GLU A O 1
ATOM 714 N N . ASP A 1 89 ? -2.662 -10.310 9.906 1.00 89.62 89 ASP A N 1
ATOM 715 C CA . ASP A 1 89 ? -1.749 -10.178 11.031 1.00 89.62 89 ASP A CA 1
ATOM 716 C C . ASP A 1 89 ? -2.459 -10.331 12.383 1.00 89.62 89 ASP A C 1
ATOM 718 O O . ASP A 1 89 ? -1.781 -10.480 13.401 1.00 89.62 89 ASP A O 1
ATOM 722 N N . CYS A 1 90 ? -3.797 -10.356 12.434 1.00 90.44 90 CYS A N 1
ATOM 723 C CA . CYS A 1 90 ? -4.556 -10.560 13.670 1.00 90.44 90 CYS A CA 1
ATOM 724 C C . CYS A 1 90 ? -5.200 -11.948 13.731 1.00 90.44 90 CYS A C 1
ATOM 726 O O . CYS A 1 90 ? -5.898 -12.395 12.824 1.00 90.44 90 CYS A O 1
ATOM 728 N N . GLU A 1 91 ? -4.991 -12.637 14.852 1.00 88.75 91 GLU A N 1
ATOM 729 C CA . GLU A 1 91 ? -5.587 -13.948 15.085 1.00 88.75 91 GLU A CA 1
ATOM 730 C C . GLU A 1 91 ? -7.105 -13.830 15.278 1.00 88.75 91 GLU A C 1
ATOM 732 O O . GLU A 1 91 ? -7.579 -13.035 16.088 1.00 88.75 91 GLU A O 1
ATOM 737 N N . GLY A 1 92 ? -7.865 -14.651 14.551 1.00 89.00 92 GLY A N 1
ATOM 738 C CA . GLY A 1 92 ? -9.319 -14.745 14.695 1.00 89.00 92 GLY A CA 1
ATOM 739 C C . GLY A 1 92 ? -10.129 -13.730 13.887 1.00 89.00 92 GLY A C 1
ATOM 740 O O . GLY A 1 92 ? -11.350 -13.849 13.879 1.00 89.00 92 GLY A O 1
ATOM 741 N N . VAL A 1 93 ? -9.487 -12.793 13.180 1.00 93.19 93 VAL A N 1
ATOM 742 C CA . VAL A 1 93 ? -10.168 -11.892 12.238 1.00 93.19 93 VAL A CA 1
ATOM 743 C C . VAL A 1 93 ? -10.305 -12.577 10.881 1.00 93.19 93 VAL A C 1
ATOM 745 O O . VAL A 1 93 ? -9.322 -13.021 10.288 1.00 93.19 93 VAL A O 1
ATOM 748 N N . THR A 1 94 ? -11.529 -12.658 10.368 1.00 93.50 94 THR A N 1
ATOM 749 C CA . THR A 1 94 ? -11.829 -13.218 9.045 1.00 93.50 94 THR A CA 1
ATOM 750 C C . THR A 1 94 ? -12.234 -12.121 8.063 1.00 93.50 94 THR A C 1
ATOM 752 O O . THR A 1 94 ? -12.605 -11.020 8.468 1.00 93.50 94 THR A O 1
ATOM 755 N N . ILE A 1 95 ? -12.191 -12.391 6.750 1.00 92.06 95 ILE A N 1
ATOM 756 C CA . ILE A 1 95 ? -12.684 -11.388 5.793 1.00 92.06 95 ILE A CA 1
ATOM 757 C C . ILE A 1 95 ? -14.204 -11.250 5.896 1.00 92.06 95 ILE A C 1
ATOM 759 O O . ILE A 1 95 ? -14.746 -10.171 5.697 1.00 92.06 95 ILE A O 1
ATOM 763 N N . GLU A 1 96 ? -14.892 -12.333 6.255 1.00 93.12 96 GLU A N 1
ATOM 764 C CA . GLU A 1 96 ? -16.330 -12.367 6.481 1.00 93.12 96 GLU A CA 1
ATOM 765 C C . GLU A 1 96 ? -16.738 -11.399 7.608 1.00 93.12 96 GLU A C 1
ATOM 767 O O . GLU A 1 96 ? -17.773 -10.733 7.508 1.00 93.12 96 GLU A O 1
ATOM 772 N N . ASP A 1 97 ? -15.887 -11.236 8.627 1.00 94.88 97 ASP A N 1
ATOM 773 C CA . ASP A 1 97 ? -16.062 -10.204 9.652 1.00 94.88 97 ASP A CA 1
ATOM 774 C C . ASP A 1 97 ? -16.002 -8.800 9.044 1.00 94.88 97 ASP A C 1
ATOM 776 O O . ASP A 1 97 ? -16.847 -7.965 9.361 1.00 94.88 97 ASP A O 1
ATOM 780 N N . ILE A 1 98 ? -15.063 -8.551 8.124 1.00 96.62 98 ILE A N 1
ATOM 781 C CA . ILE A 1 98 ? -14.924 -7.248 7.462 1.00 96.62 98 ILE A CA 1
ATOM 782 C C . ILE A 1 98 ? -16.145 -6.938 6.588 1.00 96.62 98 ILE A C 1
ATOM 784 O O . ILE A 1 98 ? -16.722 -5.859 6.716 1.00 96.62 98 ILE A O 1
ATOM 788 N N . TYR A 1 99 ? -16.589 -7.888 5.758 1.00 95.56 99 TYR A N 1
ATOM 789 C CA . TYR A 1 99 ? -17.793 -7.735 4.931 1.00 95.56 99 TYR A CA 1
ATOM 790 C C . TYR A 1 99 ? -19.041 -7.468 5.781 1.00 95.56 99 TYR A C 1
ATOM 792 O O . TYR A 1 99 ? -19.831 -6.577 5.471 1.00 95.56 99 TYR A O 1
ATOM 800 N N . SER A 1 100 ? -19.218 -8.222 6.869 1.00 95.62 100 SER A N 1
ATOM 801 C CA . SER A 1 100 ? -20.407 -8.102 7.720 1.00 95.62 100 SER A CA 1
ATOM 802 C C . SER A 1 100 ? -20.450 -6.810 8.543 1.00 95.62 100 SER A C 1
ATOM 804 O O . SER A 1 100 ? -21.536 -6.267 8.744 1.00 95.62 100 SER A O 1
ATOM 806 N N . GLN A 1 101 ? -19.302 -6.309 9.013 1.00 97.25 101 GLN A N 1
ATOM 807 C CA . GLN A 1 101 ? -19.236 -5.143 9.903 1.00 97.25 101 GLN A CA 1
ATOM 808 C C . GLN A 1 101 ? -19.062 -3.821 9.150 1.00 97.25 101 GLN A C 1
ATOM 810 O O . GLN A 1 101 ? -19.631 -2.812 9.560 1.00 97.25 101 GLN A O 1
ATOM 815 N N . PHE A 1 102 ? -18.308 -3.822 8.047 1.00 97.94 102 PHE A N 1
ATOM 816 C CA . PHE A 1 102 ? -17.932 -2.604 7.318 1.00 97.94 102 PHE A CA 1
ATOM 817 C C . PHE A 1 102 ? -18.495 -2.536 5.892 1.00 97.94 102 PHE A C 1
ATOM 819 O O . PHE A 1 102 ? -18.323 -1.524 5.212 1.00 97.94 102 PHE A O 1
ATOM 826 N N . GLY A 1 103 ? -19.216 -3.572 5.457 1.00 97.06 103 GLY A N 1
ATOM 827 C CA . GLY A 1 103 ? -19.908 -3.615 4.173 1.00 97.06 103 GLY A CA 1
ATOM 828 C C . GLY A 1 103 ? -19.042 -4.088 3.006 1.00 97.06 103 GLY A C 1
ATOM 829 O O . GLY A 1 103 ? -17.821 -4.229 3.105 1.00 97.06 103 GLY A O 1
ATOM 830 N N . ASP A 1 104 ? -19.705 -4.320 1.870 1.00 94.81 104 ASP A N 1
ATOM 831 C CA . ASP A 1 104 ? -19.104 -4.951 0.688 1.00 94.81 104 ASP A CA 1
ATOM 832 C C . ASP A 1 104 ? -17.958 -4.141 0.081 1.00 94.81 104 ASP A C 1
ATOM 834 O O . ASP A 1 104 ? -16.984 -4.708 -0.406 1.00 94.81 104 ASP A O 1
ATOM 838 N N . GLU A 1 105 ? -18.058 -2.815 0.125 1.00 95.88 105 GLU A N 1
ATOM 839 C CA . GLU A 1 105 ? -17.054 -1.920 -0.442 1.00 95.88 105 GLU A CA 1
ATOM 840 C C . GLU A 1 105 ? -15.729 -1.998 0.329 1.00 95.88 105 GLU A C 1
ATOM 842 O O . GLU A 1 105 ? -14.677 -2.236 -0.263 1.00 95.88 105 GLU A O 1
ATOM 847 N N . VAL A 1 106 ? -15.776 -1.878 1.660 1.00 98.12 106 VAL A N 1
ATOM 848 C CA . VAL A 1 106 ? -14.589 -2.010 2.519 1.00 98.12 106 VAL A CA 1
ATOM 849 C C . VAL A 1 106 ? -14.061 -3.443 2.490 1.00 98.12 106 VAL A C 1
ATOM 851 O O . VAL A 1 106 ? -12.854 -3.646 2.356 1.00 98.12 106 VAL A O 1
ATOM 854 N N . GLY A 1 107 ? -14.959 -4.433 2.545 1.00 95.69 107 GLY A N 1
ATOM 855 C CA . GLY A 1 107 ? -14.615 -5.849 2.423 1.00 95.69 107 GLY A CA 1
ATOM 856 C C . GLY A 1 107 ? -13.837 -6.146 1.144 1.00 95.69 107 GLY A C 1
ATOM 857 O O . GLY A 1 107 ? -12.777 -6.767 1.207 1.00 95.69 107 GLY A O 1
ATOM 858 N N . PHE A 1 108 ? -14.293 -5.634 -0.003 1.00 94.31 108 PHE A N 1
ATOM 859 C CA . PHE A 1 108 ? -13.611 -5.812 -1.283 1.00 94.31 108 PHE A CA 1
ATOM 860 C C . PHE A 1 108 ? -12.194 -5.230 -1.273 1.00 94.31 108 PHE A C 1
ATOM 862 O O . PHE A 1 108 ? -11.254 -5.882 -1.738 1.00 94.31 108 PHE A O 1
ATOM 869 N N . LEU A 1 109 ? -12.022 -4.018 -0.737 1.00 96.75 109 LEU A N 1
ATOM 870 C CA . LEU A 1 109 ? -10.722 -3.348 -0.687 1.00 96.75 109 LEU A CA 1
ATOM 871 C C . LEU A 1 109 ? -9.724 -4.093 0.209 1.00 96.75 109 LEU A C 1
ATOM 873 O O . LEU A 1 109 ? -8.578 -4.285 -0.199 1.00 96.75 109 LEU A O 1
ATOM 877 N N . VAL A 1 110 ? -10.158 -4.540 1.393 1.00 95.75 110 VAL A N 1
ATOM 878 C CA . VAL A 1 110 ? -9.314 -5.287 2.343 1.00 95.75 110 VAL A CA 1
ATOM 879 C C . VAL A 1 110 ? -8.949 -6.667 1.791 1.00 95.75 110 VAL A C 1
ATOM 881 O O . VAL A 1 110 ? -7.782 -7.064 1.830 1.00 95.75 110 VAL A O 1
ATOM 884 N N . ASP A 1 111 ? -9.908 -7.389 1.209 1.00 91.38 111 ASP A N 1
ATOM 885 C CA . ASP A 1 111 ? -9.656 -8.717 0.634 1.00 91.38 111 ASP A CA 1
ATOM 886 C C . ASP A 1 111 ? -8.662 -8.629 -0.535 1.00 91.38 111 ASP A C 1
ATOM 888 O O . ASP A 1 111 ? -7.704 -9.397 -0.624 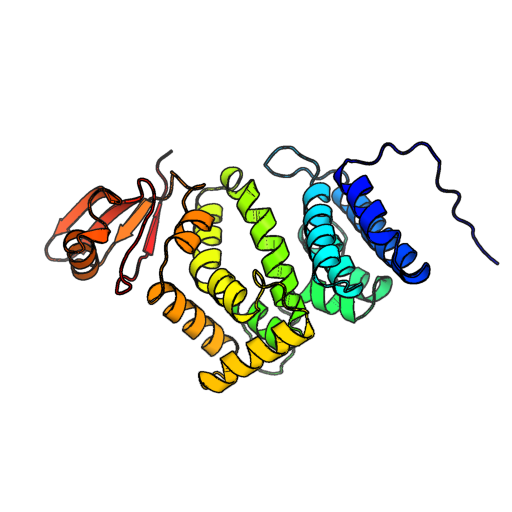1.00 91.38 111 ASP A O 1
ATOM 892 N N . SER A 1 112 ? -8.798 -7.595 -1.373 1.00 91.06 112 SER A N 1
ATOM 893 C CA . SER A 1 112 ? -7.930 -7.366 -2.536 1.00 91.06 112 SER A CA 1
ATOM 894 C C . SER A 1 112 ? -6.450 -7.164 -2.191 1.00 91.06 112 SER A C 1
ATOM 896 O O . SER A 1 112 ? -5.582 -7.412 -3.034 1.00 91.06 112 SER A O 1
ATOM 898 N N . VAL A 1 113 ? -6.140 -6.702 -0.976 1.00 90.69 113 VAL A N 1
ATOM 899 C CA . VAL A 1 113 ? -4.758 -6.478 -0.518 1.00 90.69 113 VAL A CA 1
ATOM 900 C C . VAL A 1 113 ? -4.240 -7.571 0.423 1.00 90.69 113 VAL A C 1
ATOM 902 O O . VAL A 1 113 ? -3.045 -7.567 0.732 1.00 90.69 113 VAL A O 1
ATOM 905 N N . THR A 1 114 ? -5.088 -8.545 0.772 1.00 88.00 114 THR A N 1
ATOM 906 C CA . THR A 1 114 ? -4.779 -9.684 1.647 1.00 88.00 114 THR A CA 1
ATOM 907 C C . THR A 1 114 ? -4.007 -10.788 0.896 1.00 88.00 114 THR A C 1
ATOM 909 O O . THR A 1 114 ? -4.444 -11.337 -0.115 1.00 88.00 114 THR A O 1
ATOM 912 N N . LYS A 1 115 ? -2.828 -11.178 1.393 1.00 73.44 115 LYS A N 1
ATOM 913 C CA . LYS A 1 115 ? -1.865 -12.088 0.739 1.00 73.44 115 LYS A CA 1
ATOM 914 C C . LYS A 1 115 ? -2.340 -13.538 0.620 1.00 73.44 115 LYS A C 1
ATOM 916 O O . LYS A 1 115 ? -1.907 -14.212 -0.318 1.00 73.44 115 LYS A O 1
ATOM 921 N N . GLN A 1 116 ? -3.135 -14.034 1.573 1.00 63.75 116 GLN A N 1
ATOM 922 C CA .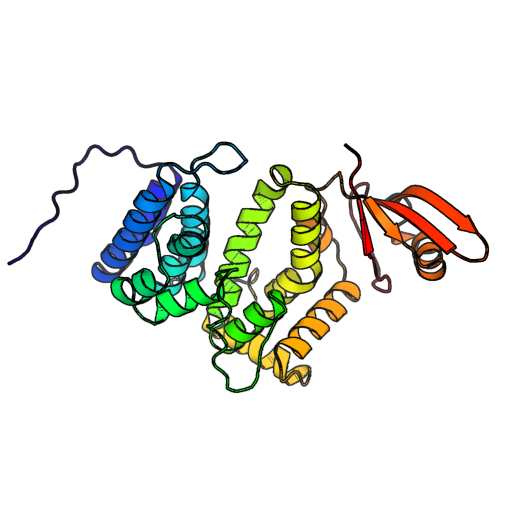 GLN A 1 116 ? -3.420 -15.470 1.745 1.00 63.75 116 GLN A CA 1
ATOM 923 C C . GLN A 1 116 ? -4.740 -15.960 1.125 1.00 63.75 116 GLN A C 1
ATOM 925 O O . GLN A 1 116 ? -5.039 -17.147 1.228 1.00 63.75 116 GLN A O 1
ATOM 930 N N . ARG A 1 117 ? -5.527 -15.113 0.450 1.00 62.03 117 ARG A N 1
ATOM 931 C CA . ARG A 1 117 ? -6.795 -15.553 -0.155 1.00 62.03 117 ARG A CA 1
ATOM 932 C C . ARG A 1 117 ? -6.606 -15.954 -1.622 1.00 62.03 117 ARG A C 1
ATOM 934 O O . ARG A 1 117 ? -6.253 -15.145 -2.476 1.00 62.03 117 ARG A O 1
ATOM 941 N N . THR A 1 118 ? -6.849 -17.230 -1.912 1.00 51.38 118 THR A N 1
ATOM 942 C CA . THR A 1 118 ? -6.904 -17.801 -3.272 1.00 51.38 118 THR A CA 1
ATOM 943 C C . THR A 1 118 ? -8.302 -17.740 -3.883 1.00 51.38 118 THR A C 1
ATOM 945 O O . THR A 1 118 ? -8.448 -17.829 -5.100 1.00 51.38 118 THR A O 1
ATOM 948 N N . ASP A 1 119 ? -9.328 -17.544 -3.053 1.00 55.81 119 ASP A N 1
ATOM 949 C CA . ASP A 1 119 ? -10.726 -17.777 -3.432 1.00 55.81 119 ASP A CA 1
ATOM 950 C C . ASP A 1 119 ? -11.448 -16.505 -3.896 1.00 55.81 119 ASP A C 1
ATOM 952 O O . ASP A 1 119 ? -12.609 -16.564 -4.302 1.00 55.81 119 ASP A O 1
ATOM 956 N N . PHE A 1 120 ? -10.754 -15.363 -3.879 1.00 52.03 120 PHE A N 1
ATOM 957 C CA . PHE A 1 120 ? -11.247 -14.095 -4.422 1.00 52.03 120 PHE A CA 1
ATOM 958 C C . PHE A 1 120 ? -11.382 -14.139 -5.955 1.00 52.03 120 PHE A C 1
ATOM 960 O O . PHE A 1 120 ? -12.231 -13.479 -6.550 1.00 52.03 120 PHE A O 1
ATOM 967 N N . PHE A 1 121 ? -10.600 -15.008 -6.607 1.00 53.34 121 PHE A N 1
ATOM 968 C CA . PHE A 1 121 ? -10.576 -15.216 -8.058 1.00 53.34 121 PHE A CA 1
ATOM 969 C C . PHE A 1 121 ? -11.615 -16.253 -8.486 1.00 53.34 121 PHE A C 1
ATOM 971 O O . PHE A 1 121 ? -11.305 -17.214 -9.182 1.00 53.34 121 PHE A O 1
ATOM 978 N N . LYS A 1 122 ? -12.886 -16.078 -8.107 1.00 44.81 122 LYS A N 1
ATOM 979 C CA . LYS A 1 122 ? -13.989 -16.875 -8.680 1.00 44.81 122 LYS A CA 1
ATOM 980 C C . LYS A 1 122 ? -14.389 -16.356 -10.063 1.00 44.81 122 LYS A C 1
ATOM 982 O O . LYS A 1 122 ? -15.568 -16.173 -10.350 1.00 44.81 122 LYS A O 1
ATOM 987 N N . ILE A 1 123 ? -13.412 -16.144 -10.943 1.00 52.62 123 ILE A N 1
ATOM 988 C CA . ILE A 1 123 ? -13.669 -16.242 -12.379 1.00 52.62 123 ILE A CA 1
ATOM 989 C C . ILE A 1 123 ? -13.560 -17.737 -12.697 1.00 52.62 123 ILE A C 1
ATOM 991 O O . ILE A 1 123 ? -12.475 -18.300 -12.534 1.00 52.62 123 ILE A O 1
ATOM 995 N N . PRO A 1 124 ? -14.641 -18.413 -13.125 1.00 47.28 124 PRO A N 1
ATOM 996 C CA . PRO A 1 124 ? -14.556 -19.812 -13.519 1.00 47.28 124 PRO A CA 1
ATOM 997 C C . PRO A 1 124 ? -13.447 -20.005 -14.565 1.00 47.28 124 PRO A C 1
ATOM 999 O O . PRO A 1 124 ? -13.530 -19.466 -15.665 1.00 47.28 124 PRO A O 1
ATOM 1002 N N . GLY A 1 125 ? -12.400 -20.753 -14.206 1.00 50.03 125 GLY A N 1
ATOM 1003 C CA . GLY A 1 125 ? -11.299 -21.103 -15.107 1.00 50.03 125 GLY A CA 1
ATOM 1004 C C . GLY A 1 125 ? -10.078 -20.172 -15.118 1.00 50.03 125 GLY A C 1
ATOM 1005 O O . GLY A 1 125 ? -9.171 -20.441 -15.900 1.00 50.03 125 GLY A O 1
ATOM 1006 N N . VAL A 1 126 ? -9.999 -19.132 -14.274 1.00 50.88 126 VAL A N 1
ATOM 1007 C CA . VAL A 1 126 ? -8.809 -18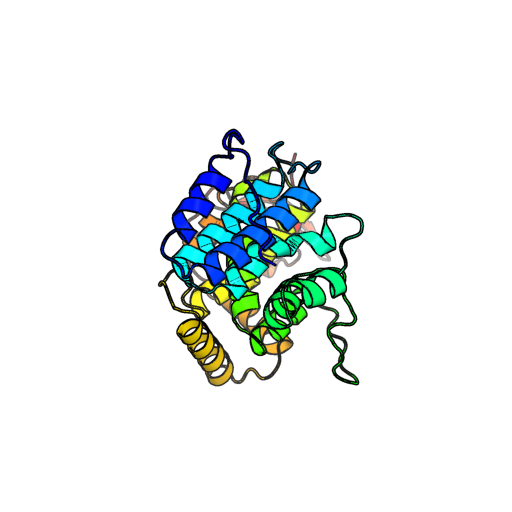.255 -14.200 1.00 50.88 126 VAL A CA 1
ATOM 1008 C C . VAL A 1 126 ? -8.228 -18.247 -12.787 1.00 50.88 126 VAL A C 1
ATOM 1010 O O . VAL A 1 126 ? -8.792 -17.647 -11.878 1.00 50.88 126 VAL A O 1
ATOM 1013 N N . ILE A 1 127 ? -7.073 -18.895 -12.612 1.00 60.56 127 ILE A N 1
ATOM 1014 C CA . ILE A 1 127 ? -6.268 -18.832 -11.385 1.00 60.56 127 ILE A CA 1
ATOM 1015 C C . ILE A 1 127 ? -5.097 -17.885 -11.650 1.00 60.56 127 ILE A C 1
ATOM 1017 O O . ILE A 1 127 ? -4.231 -18.188 -12.469 1.00 60.56 127 ILE A O 1
ATOM 1021 N N . ILE A 1 128 ? -5.064 -16.744 -10.956 1.00 65.06 128 ILE A N 1
ATOM 1022 C CA . ILE A 1 128 ? -3.942 -15.799 -11.017 1.00 65.06 128 ILE A CA 1
ATOM 1023 C C . ILE A 1 128 ? -2.997 -16.083 -9.841 1.00 65.06 128 ILE A C 1
ATOM 1025 O O . ILE A 1 128 ? -3.208 -15.637 -8.708 1.00 65.06 128 ILE A O 1
ATOM 1029 N N . GLU A 1 129 ? -1.940 -16.852 -10.098 1.00 70.00 129 GLU A N 1
ATOM 1030 C CA . GLU A 1 129 ? -0.966 -17.245 -9.067 1.00 70.00 129 GLU A CA 1
ATOM 1031 C C . GLU A 1 129 ? -0.038 -16.092 -8.651 1.00 70.00 129 GLU A C 1
ATOM 1033 O O . GLU A 1 129 ? 0.395 -16.013 -7.495 1.00 70.00 129 GLU A O 1
ATOM 1038 N N . ASP A 1 130 ? 0.232 -15.159 -9.564 1.00 81.56 130 ASP A N 1
ATOM 1039 C CA . ASP A 1 130 ? 1.108 -14.019 -9.321 1.00 81.56 130 ASP A CA 1
ATOM 1040 C C . ASP A 1 130 ? 0.415 -12.950 -8.462 1.00 81.56 130 ASP A C 1
ATOM 1042 O O . ASP A 1 130 ? -0.625 -12.398 -8.813 1.00 81.56 130 ASP A O 1
ATOM 1046 N N . ARG A 1 131 ? 1.016 -12.624 -7.313 1.00 83.88 131 ARG A N 1
ATOM 1047 C CA . ARG A 1 131 ? 0.433 -11.678 -6.350 1.00 83.88 131 ARG A CA 1
ATOM 1048 C C . ARG A 1 131 ? 0.318 -10.247 -6.894 1.00 83.88 131 ARG A C 1
ATOM 1050 O O . ARG A 1 131 ? -0.596 -9.532 -6.502 1.00 83.88 131 ARG A O 1
ATOM 1057 N N . ILE A 1 132 ? 1.251 -9.799 -7.729 1.00 85.75 132 ILE A N 1
ATOM 1058 C CA . ILE A 1 132 ? 1.186 -8.459 -8.324 1.00 85.75 132 ILE A CA 1
ATOM 1059 C C . ILE A 1 132 ? 0.078 -8.416 -9.370 1.00 85.75 132 ILE A C 1
ATOM 1061 O O . ILE A 1 132 ? -0.690 -7.464 -9.422 1.00 85.75 132 ILE A O 1
ATOM 1065 N N . GLU A 1 133 ? -0.033 -9.465 -10.172 1.00 87.44 133 GLU A N 1
ATOM 1066 C CA . GLU A 1 133 ? -1.089 -9.590 -11.167 1.00 87.44 133 GLU A CA 1
ATOM 1067 C C . GLU A 1 133 ? -2.475 -9.621 -10.520 1.00 87.44 133 GLU A C 1
ATOM 1069 O O . GLU A 1 133 ? -3.379 -8.937 -10.987 1.00 87.44 133 GLU A O 1
ATOM 1074 N N . ARG A 1 134 ? -2.623 -10.322 -9.388 1.00 87.00 134 ARG A N 1
ATOM 1075 C CA . ARG A 1 134 ? -3.838 -10.270 -8.560 1.00 87.00 134 ARG A CA 1
ATOM 1076 C C . ARG A 1 134 ? -4.191 -8.849 -8.133 1.00 87.00 134 ARG A C 1
ATOM 1078 O O . ARG A 1 134 ? -5.339 -8.436 -8.265 1.00 87.00 134 ARG A O 1
ATOM 1085 N N . LEU A 1 135 ? -3.200 -8.111 -7.633 1.00 91.06 135 LEU A N 1
ATOM 1086 C CA . LEU A 1 135 ? -3.378 -6.729 -7.200 1.00 91.06 135 LEU A CA 1
ATOM 1087 C C . LEU A 1 135 ? -3.810 -5.831 -8.369 1.00 91.06 135 LEU A C 1
ATOM 1089 O O . LEU A 1 135 ? -4.744 -5.049 -8.224 1.00 91.06 135 LEU A O 1
ATOM 1093 N N . ILE A 1 136 ? -3.158 -5.954 -9.528 1.00 93.44 136 ILE A N 1
ATOM 1094 C CA . ILE A 1 136 ? -3.507 -5.192 -10.735 1.00 93.44 136 ILE A CA 1
ATOM 1095 C C . ILE A 1 136 ? -4.915 -5.553 -11.200 1.00 93.44 136 ILE A C 1
ATOM 1097 O O . ILE A 1 136 ? -5.700 -4.659 -11.498 1.00 93.44 136 ILE A O 1
ATOM 1101 N N . TRP A 1 137 ? -5.265 -6.839 -11.209 1.00 91.75 137 TRP A N 1
ATOM 1102 C CA . TRP A 1 137 ? -6.606 -7.297 -11.558 1.00 91.75 137 TRP A CA 1
ATOM 1103 C C . TRP A 1 137 ? -7.672 -6.683 -10.644 1.00 91.75 137 TRP A C 1
ATOM 1105 O O . TRP A 1 137 ? -8.685 -6.188 -11.135 1.00 91.75 137 TRP A O 1
ATOM 1115 N N . ALA A 1 138 ? -7.433 -6.658 -9.331 1.00 92.12 138 ALA A N 1
ATOM 1116 C CA . ALA A 1 138 ? -8.330 -6.005 -8.383 1.00 92.12 138 ALA A CA 1
ATOM 1117 C C . ALA A 1 138 ? -8.393 -4.485 -8.622 1.00 92.12 138 ALA A C 1
ATOM 1119 O O . ALA A 1 138 ? -9.477 -3.912 -8.628 1.00 92.12 138 ALA A O 1
ATOM 1120 N N . GLY A 1 139 ? -7.261 -3.860 -8.954 1.00 94.94 139 GLY A N 1
ATOM 1121 C CA . GLY A 1 139 ? -7.167 -2.466 -9.396 1.00 94.94 139 GLY A CA 1
ATOM 1122 C C . GLY A 1 139 ? -7.976 -2.132 -10.651 1.00 94.94 139 GLY A C 1
ATOM 1123 O O . GLY A 1 139 ? -8.540 -1.047 -10.758 1.00 94.94 139 GLY A O 1
ATOM 1124 N N . MET A 1 140 ? -8.075 -3.075 -11.594 1.00 93.81 140 MET A N 1
ATOM 1125 C CA . MET A 1 140 ? -8.925 -2.941 -12.783 1.00 93.81 140 MET A CA 1
ATOM 1126 C C . MET A 1 140 ? -10.420 -2.978 -12.436 1.00 93.81 140 MET A C 1
ATOM 1128 O O . MET A 1 140 ? -11.235 -2.499 -13.222 1.00 93.81 140 MET A O 1
ATOM 1132 N N . LYS A 1 141 ? -10.798 -3.581 -11.300 1.00 93.06 141 LYS A N 1
ATOM 1133 C CA . LYS A 1 141 ? -12.178 -3.576 -10.790 1.00 93.06 141 LYS A CA 1
ATOM 1134 C C . LYS A 1 141 ? -12.464 -2.326 -9.972 1.00 93.06 141 LYS A C 1
ATOM 1136 O O . LYS A 1 141 ? -13.514 -1.719 -10.155 1.00 93.06 141 LYS A O 1
ATOM 1141 N N . ASP A 1 142 ? -11.526 -1.949 -9.113 1.00 96.62 142 ASP A N 1
ATOM 1142 C CA . ASP A 1 142 ? -11.595 -0.748 -8.296 1.00 96.62 142 ASP A CA 1
ATOM 1143 C C . ASP A 1 142 ? -10.198 -0.147 -8.115 1.00 96.62 142 ASP A C 1
ATOM 1145 O O . ASP A 1 142 ? -9.320 -0.727 -7.466 1.00 96.62 142 ASP A O 1
ATOM 1149 N N . ILE A 1 143 ? -10.002 1.058 -8.656 1.00 97.94 143 ILE A N 1
ATOM 1150 C CA . ILE A 1 143 ? -8.704 1.734 -8.637 1.00 97.94 143 ILE A CA 1
ATOM 1151 C C . ILE A 1 143 ? -8.195 1.996 -7.219 1.00 97.94 143 ILE A C 1
ATOM 1153 O O . ILE A 1 143 ? -6.985 2.079 -6.989 1.00 97.94 143 ILE A O 1
ATOM 1157 N N . ARG A 1 144 ? -9.112 2.093 -6.251 1.00 98.38 144 ARG A N 1
ATOM 1158 C CA . ARG A 1 144 ? -8.798 2.363 -4.850 1.00 98.38 144 ARG A CA 1
ATOM 1159 C C . ARG A 1 144 ? -7.939 1.265 -4.237 1.00 98.38 144 ARG A C 1
ATOM 1161 O O . ARG A 1 144 ? -7.140 1.568 -3.360 1.00 98.38 144 ARG A O 1
ATOM 1168 N N . VAL A 1 145 ? -7.983 0.039 -4.763 1.00 97.38 145 VAL A N 1
ATOM 1169 C CA . VAL A 1 145 ? -7.056 -1.038 -4.379 1.00 97.38 145 VAL A CA 1
ATOM 1170 C C . VAL A 1 145 ? -5.600 -0.645 -4.654 1.00 97.38 145 VAL A C 1
ATOM 1172 O O . VAL A 1 145 ? -4.729 -0.822 -3.799 1.00 97.38 145 VAL A O 1
ATOM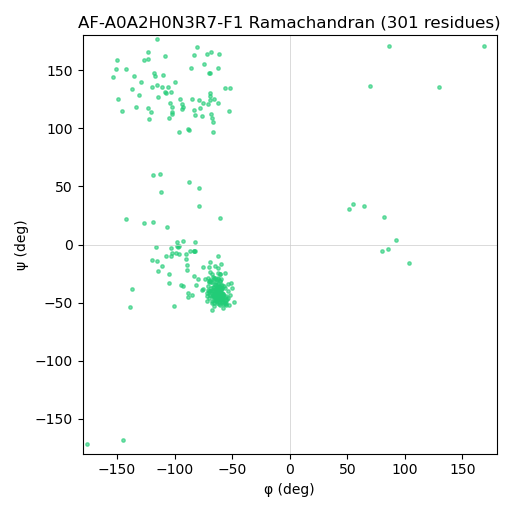 1175 N N . LEU A 1 146 ? -5.316 -0.072 -5.830 1.00 97.44 146 LEU A N 1
ATOM 1176 C CA . LEU A 1 146 ? -3.960 0.369 -6.173 1.00 97.44 146 LEU A CA 1
ATOM 1177 C C . LEU A 1 146 ? -3.558 1.600 -5.360 1.00 97.44 146 LEU A C 1
ATOM 1179 O O . LEU A 1 146 ? -2.427 1.663 -4.885 1.00 97.44 146 LEU A O 1
ATOM 1183 N N . LEU A 1 147 ? -4.481 2.541 -5.138 1.00 98.00 147 LEU A N 1
ATOM 1184 C CA . LEU A 1 147 ? -4.230 3.730 -4.314 1.00 98.00 147 LEU A CA 1
ATOM 1185 C C . LEU A 1 147 ? -3.924 3.360 -2.855 1.00 98.00 147 LEU A C 1
ATOM 1187 O O . LEU A 1 147 ? -2.959 3.876 -2.287 1.00 98.00 147 LEU A O 1
ATOM 1191 N N . LEU A 1 148 ? -4.682 2.417 -2.283 1.00 97.69 148 LEU A N 1
ATOM 1192 C CA . LEU A 1 148 ? -4.422 1.841 -0.965 1.00 97.69 148 LEU A CA 1
ATOM 1193 C C . LEU A 1 148 ? -3.031 1.215 -0.923 1.00 97.69 148 LEU A C 1
ATOM 1195 O O . LEU A 1 148 ? -2.250 1.488 -0.012 1.00 97.69 148 LEU A O 1
ATOM 1199 N N . LYS A 1 149 ? -2.678 0.419 -1.940 1.00 95.75 149 LYS A N 1
ATOM 1200 C CA . LYS A 1 149 ? -1.383 -0.258 -1.950 1.00 95.75 149 LYS A CA 1
ATOM 1201 C C . LYS A 1 149 ? -0.202 0.691 -2.136 1.00 95.75 149 LYS A C 1
ATOM 1203 O O . LYS A 1 149 ? 0.864 0.436 -1.582 1.00 95.75 149 LYS A O 1
ATOM 1208 N N . LEU A 1 150 ? -0.377 1.793 -2.865 1.00 95.25 150 LEU A N 1
ATOM 1209 C CA . LEU A 1 150 ? 0.614 2.870 -2.945 1.00 95.25 150 LEU A CA 1
ATOM 1210 C C . LEU A 1 150 ? 0.768 3.601 -1.604 1.00 95.25 150 LEU A C 1
ATOM 1212 O O . LEU A 1 150 ? 1.893 3.907 -1.198 1.00 95.25 150 LEU A O 1
ATOM 1216 N N . ALA A 1 151 ? -0.341 3.839 -0.895 1.00 94.56 151 ALA A N 1
ATOM 1217 C CA . ALA A 1 151 ? -0.327 4.442 0.434 1.00 94.56 151 ALA A CA 1
ATOM 1218 C C . ALA A 1 151 ? 0.445 3.575 1.439 1.00 94.56 151 ALA A C 1
ATOM 1220 O O . ALA A 1 151 ? 1.396 4.065 2.052 1.00 94.56 151 ALA A O 1
ATOM 1221 N N . ASP A 1 152 ? 0.100 2.287 1.508 1.00 94.12 152 ASP A N 1
ATOM 1222 C CA . ASP A 1 152 ? 0.797 1.259 2.285 1.00 94.12 152 ASP A CA 1
ATOM 1223 C C . ASP A 1 152 ? 2.288 1.189 1.910 1.00 94.12 152 ASP A C 1
ATOM 1225 O O . ASP A 1 152 ? 3.173 1.269 2.769 1.00 94.12 152 ASP A O 1
ATOM 1229 N N . ARG A 1 153 ? 2.595 1.109 0.608 1.00 90.62 153 ARG A N 1
ATOM 1230 C CA . ARG A 1 153 ? 3.974 0.943 0.140 1.00 90.62 153 ARG A CA 1
ATOM 1231 C C . ARG A 1 153 ? 4.888 2.069 0.607 1.00 90.62 153 ARG A C 1
ATOM 1233 O O . ARG A 1 153 ? 6.001 1.780 1.036 1.00 90.62 153 ARG A O 1
ATOM 1240 N N . GLU A 1 154 ? 4.446 3.319 0.533 1.00 86.50 154 GLU A N 1
ATOM 1241 C CA . GLU A 1 154 ? 5.258 4.461 0.969 1.00 86.50 154 GLU A CA 1
ATOM 1242 C C . GLU A 1 154 ? 5.551 4.409 2.472 1.00 86.50 154 GLU A C 1
ATOM 1244 O O . GLU A 1 154 ? 6.700 4.563 2.879 1.00 86.50 154 GLU A O 1
ATOM 1249 N N . HIS A 1 155 ? 4.550 4.087 3.296 1.00 84.19 155 HIS A N 1
ATOM 1250 C CA . HIS A 1 155 ? 4.766 3.918 4.732 1.00 84.19 155 HIS A CA 1
ATOM 1251 C C . HIS A 1 155 ? 5.721 2.745 5.024 1.00 84.19 155 HIS A C 1
ATOM 1253 O O . HIS A 1 155 ? 6.558 2.799 5.933 1.00 84.19 155 HIS A O 1
ATOM 1259 N N . ASN A 1 156 ? 5.620 1.663 4.255 1.00 84.00 156 ASN A N 1
ATOM 1260 C CA . ASN A 1 156 ? 6.507 0.515 4.384 1.00 84.00 156 ASN A CA 1
ATOM 1261 C C . ASN A 1 156 ? 7.957 0.838 3.998 1.00 84.00 156 ASN A C 1
ATOM 1263 O O . ASN A 1 156 ? 8.878 0.348 4.657 1.00 84.00 156 ASN A O 1
ATOM 1267 N N . LEU A 1 157 ? 8.177 1.685 2.989 1.00 79.81 157 LEU A N 1
ATOM 1268 C CA . LEU A 1 157 ? 9.517 2.123 2.585 1.00 79.81 157 LEU A CA 1
ATOM 1269 C C . LEU A 1 157 ? 10.219 2.921 3.688 1.00 79.81 157 LEU A C 1
ATOM 1271 O O . LEU A 1 157 ? 11.374 2.626 3.972 1.00 79.81 157 LEU A O 1
ATOM 1275 N N . ASN A 1 158 ? 9.501 3.771 4.430 1.00 76.69 158 ASN A N 1
ATOM 1276 C CA . ASN A 1 158 ? 10.062 4.514 5.574 1.00 76.69 158 ASN A CA 1
ATOM 1277 C C . ASN A 1 158 ? 10.630 3.611 6.687 1.00 76.69 158 ASN A C 1
ATOM 1279 O O . ASN A 1 158 ? 11.373 4.060 7.554 1.00 76.69 158 ASN A O 1
ATOM 1283 N N . THR A 1 159 ? 10.264 2.326 6.694 1.00 73.75 159 THR A N 1
ATOM 1284 C CA . THR A 1 159 ? 10.671 1.353 7.721 1.00 73.75 159 THR A CA 1
ATOM 1285 C C . THR A 1 159 ? 11.305 0.092 7.131 1.00 73.75 159 THR A C 1
ATOM 1287 O O . THR A 1 159 ? 11.429 -0.932 7.812 1.00 73.75 159 THR A O 1
ATOM 1290 N N . ILE A 1 160 ? 11.761 0.160 5.873 1.00 74.62 160 ILE A N 1
ATOM 1291 C CA . ILE A 1 160 ? 12.352 -0.971 5.145 1.00 74.62 160 ILE A CA 1
ATOM 1292 C C . ILE A 1 160 ? 13.556 -1.580 5.874 1.00 74.62 160 ILE A C 1
ATOM 1294 O O . ILE A 1 160 ? 13.701 -2.804 5.902 1.00 74.62 160 ILE A O 1
ATOM 1298 N N . ASN A 1 161 ? 14.356 -0.749 6.545 1.00 69.94 161 ASN A N 1
ATOM 1299 C CA . ASN A 1 161 ? 15.609 -1.137 7.204 1.00 69.94 161 ASN A CA 1
ATOM 1300 C C . ASN A 1 161 ? 15.432 -2.158 8.337 1.00 69.94 161 ASN A C 1
ATOM 1302 O O . ASN A 1 161 ? 16.368 -2.884 8.665 1.00 69.94 161 ASN A O 1
ATOM 1306 N N . TYR A 1 162 ? 14.222 -2.288 8.888 1.00 73.69 162 TYR A N 1
ATOM 1307 C CA . TYR A 1 162 ? 13.906 -3.265 9.934 1.00 73.69 162 TYR A CA 1
ATOM 1308 C C . TYR A 1 162 ? 13.510 -4.651 9.383 1.00 73.69 162 TYR A C 1
ATOM 1310 O O . TYR A 1 162 ? 13.284 -5.601 10.140 1.00 73.69 162 TYR A O 1
ATOM 1318 N N . LEU A 1 163 ? 13.375 -4.816 8.060 1.00 72.19 163 LEU A N 1
ATOM 1319 C CA . LEU A 1 163 ? 13.018 -6.096 7.439 1.00 72.19 163 LEU A CA 1
ATOM 1320 C C . LEU A 1 163 ? 14.240 -7.012 7.243 1.00 72.19 163 LEU A C 1
ATOM 1322 O O . LEU A 1 163 ? 15.381 -6.576 7.249 1.00 72.19 163 LEU A O 1
ATOM 1326 N N . LYS A 1 164 ? 14.003 -8.314 7.014 1.00 71.19 164 LYS A N 1
ATOM 1327 C CA . LYS A 1 164 ? 15.072 -9.246 6.602 1.00 71.19 164 LYS A CA 1
ATOM 1328 C C . LYS A 1 164 ? 15.524 -8.909 5.176 1.00 71.19 164 LYS A C 1
ATOM 1330 O O . LYS A 1 164 ? 14.674 -8.583 4.351 1.00 71.19 164 LYS A O 1
ATOM 1335 N N . ASN A 1 165 ? 16.798 -9.125 4.856 1.00 59.97 165 ASN A N 1
ATOM 1336 C CA . ASN A 1 165 ? 17.413 -8.755 3.568 1.00 59.97 165 ASN A CA 1
ATOM 1337 C C . ASN A 1 165 ? 16.603 -9.181 2.337 1.00 59.97 165 ASN A C 1
ATOM 1339 O O . ASN A 1 165 ? 16.296 -8.359 1.485 1.00 59.97 165 ASN A O 1
ATOM 1343 N N . HIS A 1 166 ? 16.178 -10.446 2.265 1.00 60.66 166 HIS A N 1
ATOM 1344 C CA . HIS A 1 166 ? 15.386 -10.934 1.129 1.00 60.66 166 HIS A CA 1
ATOM 1345 C C . HIS A 1 166 ? 14.029 -10.219 0.991 1.00 60.66 166 HIS A C 1
ATOM 1347 O O . HIS A 1 166 ? 13.525 -10.072 -0.118 1.00 60.66 166 HIS A O 1
ATOM 1353 N N . LYS A 1 167 ? 13.430 -9.756 2.100 1.00 70.75 167 LYS A N 1
ATOM 1354 C CA . LYS A 1 167 ? 12.182 -8.977 2.078 1.00 70.75 167 LYS A CA 1
ATOM 1355 C C . LYS A 1 167 ? 12.431 -7.534 1.644 1.00 70.75 167 LYS A C 1
ATOM 1357 O O . LYS A 1 167 ? 11.620 -7.021 0.885 1.00 70.75 167 LYS A O 1
ATOM 1362 N N . GLN A 1 168 ? 13.531 -6.918 2.081 1.00 68.00 168 GLN A N 1
ATOM 1363 C CA . GLN A 1 168 ? 13.932 -5.580 1.626 1.00 68.00 168 GLN A CA 1
ATOM 1364 C C . GLN A 1 168 ? 14.161 -5.575 0.116 1.00 68.00 168 GLN A C 1
ATOM 1366 O O . GLN A 1 168 ? 13.533 -4.809 -0.600 1.00 68.00 168 GLN A O 1
ATOM 1371 N N . ILE A 1 169 ? 14.978 -6.515 -0.362 1.00 60.69 169 ILE A N 1
ATOM 1372 C CA . ILE A 1 169 ? 15.286 -6.733 -1.777 1.00 60.69 169 ILE A CA 1
ATOM 1373 C C . ILE A 1 169 ? 14.012 -6.889 -2.609 1.00 60.69 169 ILE A C 1
ATOM 1375 O O . ILE A 1 169 ? 13.818 -6.193 -3.602 1.00 60.69 169 ILE A O 1
ATOM 1379 N N . ARG A 1 170 ? 13.121 -7.789 -2.179 1.00 72.38 170 ARG A N 1
ATOM 1380 C CA . ARG A 1 170 ? 11.852 -8.027 -2.864 1.00 72.38 170 ARG A CA 1
ATOM 1381 C C . ARG A 1 170 ? 10.994 -6.764 -2.892 1.00 72.38 170 ARG A C 1
ATOM 1383 O O . ARG A 1 170 ? 10.462 -6.421 -3.937 1.00 72.38 170 ARG A O 1
ATOM 1390 N N . MET A 1 171 ? 10.858 -6.084 -1.755 1.00 79.31 171 MET A N 1
ATOM 1391 C CA . MET A 1 171 ? 10.062 -4.864 -1.652 1.00 79.31 171 MET A CA 1
ATOM 1392 C C . MET A 1 171 ? 10.616 -3.756 -2.547 1.00 79.31 171 MET A C 1
ATOM 1394 O O . MET A 1 171 ? 9.847 -3.148 -3.275 1.00 79.31 171 MET A O 1
ATOM 1398 N N . ALA A 1 172 ? 11.931 -3.546 -2.542 1.00 72.44 172 ALA A N 1
ATOM 1399 C CA . ALA A 1 172 ? 12.615 -2.576 -3.386 1.00 72.44 172 ALA A CA 1
ATOM 1400 C C . ALA A 1 172 ? 12.372 -2.843 -4.880 1.00 72.44 172 ALA A C 1
ATOM 1402 O O . ALA A 1 172 ? 11.949 -1.947 -5.608 1.00 72.44 172 ALA A O 1
ATOM 1403 N N . PHE A 1 173 ? 12.558 -4.092 -5.317 1.00 71.88 173 PHE A N 1
ATOM 1404 C CA . PHE A 1 173 ? 12.314 -4.490 -6.702 1.00 71.88 173 PHE A CA 1
ATOM 1405 C C . PHE A 1 173 ? 10.860 -4.268 -7.121 1.00 71.88 173 PHE A C 1
ATOM 1407 O O . PHE A 1 173 ? 10.599 -3.674 -8.159 1.00 71.88 173 PHE A O 1
ATOM 1414 N N . GLU A 1 174 ? 9.897 -4.707 -6.308 1.00 82.56 174 GLU A N 1
ATOM 1415 C CA . GLU A 1 174 ? 8.478 -4.524 -6.624 1.00 82.56 174 GLU A CA 1
ATOM 1416 C C . GLU A 1 174 ? 8.093 -3.042 -6.653 1.00 82.56 174 GLU A C 1
ATOM 1418 O O . GLU A 1 174 ? 7.310 -2.627 -7.509 1.00 82.56 174 GLU A O 1
ATOM 1423 N N . THR A 1 175 ? 8.645 -2.238 -5.735 1.00 83.38 175 THR A N 1
ATOM 1424 C CA . THR A 1 175 ? 8.468 -0.780 -5.729 1.00 83.38 175 THR A CA 1
ATOM 1425 C C . THR A 1 175 ? 8.885 -0.189 -7.060 1.00 83.38 175 THR A C 1
ATOM 1427 O O . THR A 1 175 ? 8.096 0.511 -7.686 1.00 83.38 175 THR A O 1
ATOM 1430 N N . GLN A 1 176 ? 10.093 -0.514 -7.508 1.00 76.38 176 GLN A N 1
ATOM 1431 C CA . GLN A 1 176 ? 10.645 0.005 -8.748 1.00 76.38 176 GLN A CA 1
ATOM 1432 C C . GLN A 1 176 ? 9.867 -0.482 -9.976 1.00 76.38 176 GLN A C 1
ATOM 1434 O O . GLN A 1 176 ? 9.456 0.314 -10.816 1.00 76.38 176 GLN A O 1
ATOM 1439 N N . ALA A 1 177 ? 9.684 -1.795 -10.089 1.00 74.62 177 ALA A N 1
ATOM 1440 C CA . ALA A 1 177 ? 9.193 -2.427 -11.305 1.00 74.62 177 ALA A CA 1
ATOM 1441 C C . ALA A 1 177 ? 7.684 -2.236 -11.516 1.00 74.62 177 ALA A C 1
ATOM 1443 O O . ALA A 1 177 ? 7.194 -2.450 -12.616 1.00 74.62 177 ALA A O 1
ATOM 1444 N N . VAL A 1 178 ? 6.929 -1.899 -10.463 1.00 85.69 178 VAL A N 1
ATOM 1445 C CA . VAL A 1 178 ? 5.460 -1.885 -10.530 1.00 85.69 178 VAL A CA 1
ATOM 1446 C C . VAL A 1 178 ? 4.847 -0.694 -9.811 1.00 85.69 178 VAL A C 1
ATOM 1448 O O . VAL A 1 178 ? 4.055 0.034 -10.402 1.00 85.69 178 VAL A O 1
ATOM 1451 N N . TYR A 1 179 ? 5.174 -0.467 -8.538 1.00 89.31 179 TYR A N 1
ATOM 1452 C CA . TYR A 1 179 ? 4.473 0.579 -7.781 1.00 89.31 179 TYR A CA 1
ATOM 1453 C C . TYR A 1 179 ? 4.829 1.986 -8.259 1.00 89.31 179 TYR A C 1
ATOM 1455 O O . TYR A 1 179 ? 3.980 2.865 -8.230 1.00 89.31 179 TYR A O 1
ATOM 1463 N N . GLN A 1 180 ? 6.046 2.208 -8.735 1.00 84.12 180 GLN A N 1
ATOM 1464 C CA . GLN A 1 180 ? 6.480 3.508 -9.237 1.00 84.12 180 GLN A CA 1
ATOM 1465 C C . GLN A 1 180 ? 5.859 3.903 -10.582 1.00 84.12 180 GLN A C 1
ATOM 1467 O O . GLN A 1 180 ? 5.299 4.999 -10.653 1.00 84.12 180 GLN A O 1
ATOM 1472 N N . PRO A 1 181 ? 5.838 3.050 -11.625 1.00 88.50 181 PRO A N 1
ATOM 1473 C CA . PRO A 1 181 ? 5.102 3.388 -12.837 1.00 88.50 181 PRO A CA 1
ATOM 1474 C C . PRO A 1 181 ? 3.605 3.546 -12.542 1.00 88.50 181 PRO A C 1
ATOM 1476 O O . PRO A 1 181 ? 2.999 4.483 -13.057 1.00 88.50 181 PRO A O 1
ATOM 1479 N N . LEU A 1 182 ? 3.026 2.742 -11.635 1.00 93.69 182 LEU A N 1
ATOM 1480 C CA . LEU A 1 182 ? 1.656 2.962 -11.155 1.00 93.69 182 LEU A CA 1
ATOM 1481 C C . LEU A 1 182 ? 1.489 4.324 -10.474 1.00 93.69 182 LEU A C 1
ATOM 1483 O O . LEU A 1 182 ? 0.520 5.016 -10.752 1.00 93.69 182 LEU A O 1
ATOM 1487 N N . LYS A 1 183 ? 2.424 4.745 -9.617 1.00 92.38 183 LYS A N 1
ATOM 1488 C CA . LYS A 1 183 ? 2.388 6.052 -8.944 1.00 92.38 183 LYS A CA 1
ATOM 1489 C C . LYS A 1 183 ? 2.245 7.192 -9.958 1.00 92.38 183 LYS A C 1
ATOM 1491 O O . LYS A 1 183 ? 1.383 8.047 -9.778 1.00 92.38 183 LYS A O 1
ATOM 1496 N N . ARG A 1 184 ? 3.035 7.145 -11.036 1.00 91.56 184 ARG A N 1
ATOM 1497 C CA . ARG A 1 184 ? 2.994 8.100 -12.156 1.00 91.56 184 ARG A CA 1
ATOM 1498 C C . ARG A 1 184 ? 1.679 8.016 -12.935 1.00 91.56 184 ARG A C 1
ATOM 1500 O O . ARG A 1 184 ? 1.032 9.032 -13.149 1.00 91.56 184 ARG A O 1
ATOM 1507 N N . ILE A 1 185 ? 1.263 6.813 -13.338 1.00 94.69 185 ILE A N 1
ATOM 1508 C CA . ILE A 1 185 ? 0.031 6.605 -14.123 1.00 94.69 185 ILE A CA 1
ATOM 1509 C C . ILE A 1 185 ? -1.200 7.086 -13.355 1.00 94.69 185 ILE A C 1
ATOM 1511 O O . ILE A 1 185 ? -2.099 7.687 -13.930 1.00 94.69 185 ILE A O 1
ATOM 1515 N N . LEU A 1 186 ? -1.238 6.835 -12.048 1.00 95.94 186 LEU A N 1
ATOM 1516 C CA . LEU A 1 186 ? -2.359 7.199 -11.188 1.00 95.94 186 LEU A CA 1
ATOM 1517 C C . LEU A 1 186 ? -2.313 8.657 -10.720 1.00 95.94 186 LEU A C 1
ATOM 1519 O O . LEU A 1 186 ? -3.170 9.043 -9.930 1.00 95.94 186 LEU A O 1
ATOM 1523 N N . GLY A 1 187 ? -1.326 9.445 -11.163 1.00 93.06 187 GLY A N 1
ATOM 1524 C CA . GLY A 1 187 ? -1.131 10.830 -10.730 1.00 93.06 187 GLY A CA 1
ATOM 1525 C C . GLY A 1 187 ? -1.025 10.962 -9.209 1.00 93.06 187 GLY A C 1
ATOM 1526 O O . GLY A 1 187 ? -1.546 11.901 -8.601 1.00 93.06 187 GLY A O 1
ATOM 1527 N N . TYR A 1 188 ? -0.426 9.960 -8.564 1.00 90.25 188 TYR A N 1
ATOM 1528 C CA . TYR A 1 188 ? -0.430 9.821 -7.113 1.00 90.25 188 TYR A CA 1
ATOM 1529 C C . TYR A 1 188 ? 0.373 10.935 -6.431 1.00 90.25 188 TYR A C 1
ATOM 1531 O O . TYR A 1 188 ? 0.038 11.340 -5.319 1.00 90.25 188 TYR A O 1
ATOM 1539 N N . THR A 1 189 ? 1.430 11.427 -7.081 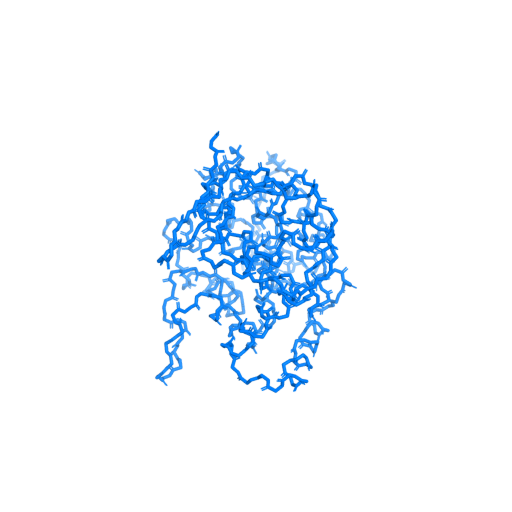1.00 84.88 189 THR A N 1
ATOM 1540 C CA . THR A 1 189 ? 2.219 12.590 -6.638 1.00 84.88 189 THR A CA 1
ATOM 1541 C C . THR A 1 189 ? 1.594 13.920 -7.045 1.00 84.88 189 THR A C 1
ATOM 1543 O O . THR A 1 189 ? 1.775 14.924 -6.366 1.00 84.88 189 THR A O 1
ATOM 1546 N N . GLU A 1 190 ? 0.837 13.909 -8.133 1.00 88.12 190 GLU A N 1
ATOM 1547 C CA . GLU A 1 190 ? 0.210 15.047 -8.793 1.00 88.12 190 GLU A CA 1
ATOM 1548 C C . GLU A 1 190 ? -1.127 15.430 -8.143 1.00 88.12 190 GLU A C 1
ATOM 1550 O O . GLU A 1 190 ? -1.722 16.442 -8.503 1.00 88.12 190 GLU A O 1
ATOM 1555 N N . GLY A 1 191 ? -1.591 14.642 -7.168 1.00 89.38 191 GLY A N 1
ATOM 1556 C CA . GLY A 1 191 ? -2.792 14.930 -6.387 1.00 89.38 191 GLY A CA 1
ATOM 1557 C C . GLY A 1 191 ? -4.097 14.538 -7.077 1.00 89.38 191 GLY A C 1
ATOM 1558 O O . GLY A 1 191 ? -5.142 15.093 -6.737 1.00 89.38 191 GLY A O 1
ATOM 1559 N N . TYR A 1 192 ? -4.051 13.591 -8.020 1.00 96.00 192 TYR A N 1
ATOM 1560 C CA . TYR A 1 192 ? -5.253 13.098 -8.694 1.00 96.00 192 TYR A CA 1
ATOM 1561 C C . TYR A 1 192 ? -6.259 12.570 -7.678 1.00 96.00 192 TYR A C 1
ATOM 1563 O O . TYR A 1 192 ? -5.914 11.802 -6.778 1.00 96.00 192 TYR A O 1
ATOM 1571 N N . GLN A 1 193 ? -7.519 12.950 -7.853 1.00 97.12 193 GLN A N 1
ATOM 1572 C CA . GLN A 1 193 ? -8.635 12.347 -7.141 1.00 97.12 193 GLN A CA 1
ATOM 1573 C C . GLN A 1 193 ? -8.898 10.933 -7.667 1.00 97.12 193 GLN A C 1
ATOM 1575 O O . GLN A 1 193 ? -8.457 10.559 -8.756 1.00 97.12 193 GLN A O 1
ATOM 1580 N N . VAL A 1 194 ? -9.650 10.129 -6.910 1.00 97.06 194 VAL A N 1
ATOM 1581 C CA . VAL A 1 194 ? -9.906 8.713 -7.237 1.00 97.06 194 VAL A CA 1
ATOM 1582 C C . VAL A 1 194 ? -10.414 8.542 -8.675 1.00 97.06 194 VAL A C 1
ATOM 1584 O O . VAL A 1 194 ? -9.942 7.673 -9.407 1.00 97.06 194 VAL A O 1
ATOM 1587 N N . GLN A 1 195 ? -11.334 9.401 -9.120 1.00 97.06 195 GLN A N 1
ATOM 1588 C CA . GLN A 1 195 ? -11.902 9.329 -10.468 1.00 97.06 195 GLN A CA 1
ATOM 1589 C C . GLN A 1 195 ? -10.896 9.727 -11.558 1.00 97.06 195 GLN A C 1
ATOM 1591 O O . GLN A 1 195 ? -10.966 9.213 -12.673 1.00 97.06 195 GLN A O 1
ATOM 1596 N N . GLU A 1 196 ? -9.966 10.632 -11.260 1.00 97.62 196 GLU A N 1
ATOM 1597 C CA . GLU A 1 196 ? -8.901 11.032 -12.184 1.00 97.62 196 GLU A CA 1
ATOM 1598 C C . GLU A 1 196 ? -7.872 9.911 -12.325 1.00 97.62 196 GLU A C 1
ATOM 1600 O O . GLU A 1 196 ? -7.543 9.531 -13.447 1.00 97.62 196 GLU A O 1
ATOM 1605 N N . ALA A 1 197 ? -7.468 9.299 -11.208 1.00 97.25 197 ALA A N 1
ATOM 1606 C CA . ALA A 1 197 ? -6.611 8.118 -11.199 1.00 97.25 197 ALA A CA 1
ATOM 1607 C C . ALA A 1 197 ? -7.238 6.954 -11.988 1.00 97.25 197 ALA A C 1
ATOM 1609 O O . ALA A 1 197 ? -6.556 6.316 -12.789 1.00 97.25 197 ALA A O 1
ATOM 1610 N N . ALA A 1 198 ? -8.547 6.714 -11.829 1.00 97.62 198 ALA A N 1
ATOM 1611 C CA . ALA A 1 198 ? -9.267 5.690 -12.592 1.00 97.62 198 ALA A CA 1
ATOM 1612 C C . ALA A 1 198 ? -9.220 5.951 -14.105 1.00 97.62 198 ALA A C 1
ATOM 1614 O O . ALA A 1 198 ? -8.927 5.046 -14.886 1.00 97.62 198 ALA A O 1
ATOM 1615 N N . ARG A 1 199 ? -9.488 7.194 -14.530 1.00 98.00 199 ARG A N 1
ATOM 1616 C CA . ARG A 1 199 ? -9.442 7.579 -15.950 1.00 98.00 199 ARG A CA 1
ATOM 1617 C C . ARG A 1 199 ? -8.034 7.473 -16.519 1.00 98.00 199 ARG A C 1
ATOM 1619 O O . ARG A 1 199 ? -7.879 6.980 -17.629 1.00 98.00 199 ARG A O 1
ATOM 1626 N N . ALA A 1 200 ? -7.028 7.912 -15.767 1.00 97.62 200 ALA A N 1
ATOM 1627 C CA . ALA A 1 200 ? -5.637 7.853 -16.192 1.00 97.62 200 ALA A CA 1
ATOM 1628 C C . ALA A 1 200 ? -5.159 6.403 -16.355 1.00 97.62 200 ALA A C 1
ATOM 1630 O O . ALA A 1 200 ? -4.543 6.069 -17.365 1.00 97.62 200 ALA A O 1
ATOM 1631 N N . PHE A 1 201 ? -5.531 5.516 -15.428 1.00 97.62 201 PHE A N 1
ATOM 1632 C CA . PHE A 1 201 ? -5.247 4.086 -15.540 1.00 97.62 201 PHE A CA 1
ATOM 1633 C C . PHE A 1 201 ? -5.926 3.439 -16.753 1.00 97.62 201 PHE A C 1
ATOM 1635 O O . PHE A 1 201 ? -5.290 2.685 -17.487 1.00 97.62 201 PHE A O 1
ATOM 1642 N N . ALA A 1 202 ? -7.202 3.758 -16.994 1.00 96.75 202 ALA A N 1
ATOM 1643 C CA . ALA A 1 202 ? -7.935 3.253 -18.152 1.00 96.75 202 ALA A CA 1
ATOM 1644 C C . ALA A 1 202 ? -7.324 3.746 -19.476 1.00 96.75 202 ALA A C 1
ATOM 1646 O O . ALA A 1 202 ? -7.094 2.944 -20.378 1.00 96.75 202 ALA A O 1
ATOM 1647 N N . ALA A 1 203 ? -7.000 5.039 -19.565 1.00 97.00 203 ALA A N 1
ATOM 1648 C CA . ALA A 1 203 ? -6.360 5.634 -20.736 1.00 97.00 203 ALA A CA 1
ATOM 1649 C C . ALA A 1 203 ? -4.970 5.036 -20.997 1.00 97.00 203 ALA A C 1
ATOM 1651 O O . ALA A 1 203 ? -4.618 4.766 -22.144 1.00 97.00 203 ALA A O 1
ATOM 1652 N N . TYR A 1 204 ? -4.197 4.780 -19.938 1.00 96.19 204 TYR A N 1
ATOM 1653 C CA . TYR A 1 204 ? -2.922 4.078 -20.033 1.00 96.19 204 TYR A CA 1
ATOM 1654 C C . TYR A 1 204 ? -3.099 2.686 -20.650 1.00 96.19 204 TYR A C 1
ATOM 1656 O O . TYR A 1 204 ? -2.483 2.398 -21.676 1.00 96.19 204 TYR A O 1
ATOM 1664 N N . ALA A 1 205 ? -3.986 1.860 -20.084 1.00 95.69 205 ALA A N 1
ATOM 1665 C CA . ALA A 1 205 ? -4.232 0.509 -20.582 1.00 95.69 205 ALA A CA 1
ATOM 1666 C C . ALA A 1 205 ? -4.711 0.503 -22.045 1.00 95.69 205 ALA A C 1
ATOM 1668 O O . ALA A 1 205 ? -4.217 -0.288 -22.846 1.00 95.69 205 ALA A O 1
ATOM 1669 N N . GLU A 1 206 ? -5.611 1.418 -22.418 1.00 96.00 206 GLU A N 1
ATOM 1670 C CA . GLU A 1 206 ? -6.102 1.561 -23.794 1.00 96.00 206 GLU A CA 1
ATOM 1671 C C . GLU A 1 206 ? -4.989 1.977 -24.765 1.00 96.00 206 GLU A C 1
ATOM 1673 O O . GLU A 1 206 ? -4.819 1.347 -25.809 1.00 96.00 206 GLU A O 1
ATOM 1678 N N . SER A 1 207 ? -4.186 2.985 -24.407 1.00 95.88 207 SER A N 1
ATOM 1679 C CA . SER A 1 207 ? -3.106 3.502 -25.263 1.00 95.88 207 SER A CA 1
ATOM 1680 C C . SER A 1 207 ? -2.022 2.467 -25.576 1.00 95.88 207 SER A C 1
ATOM 1682 O O . SER A 1 207 ? -1.401 2.530 -26.635 1.00 95.88 207 SER A O 1
ATOM 1684 N N . GLN A 1 208 ? -1.821 1.511 -24.668 1.00 92.81 208 GLN A N 1
ATOM 1685 C CA . GLN A 1 208 ? -0.834 0.440 -24.783 1.00 92.81 208 GLN A CA 1
ATOM 1686 C C . GLN A 1 208 ? -1.439 -0.872 -25.319 1.00 92.81 208 GLN A C 1
ATOM 1688 O O . GLN A 1 208 ? -0.721 -1.852 -25.501 1.00 92.81 208 GLN A O 1
ATOM 1693 N N . GLY A 1 209 ? -2.756 -0.924 -25.566 1.00 93.75 209 GLY A N 1
ATOM 1694 C CA . GLY A 1 209 ? -3.441 -2.143 -26.013 1.00 93.75 209 GLY A CA 1
ATOM 1695 C C . GLY A 1 209 ? -3.425 -3.277 -24.978 1.00 93.75 209 GLY A C 1
ATOM 1696 O O . GLY A 1 209 ? -3.350 -4.449 -25.344 1.00 93.75 209 GLY A O 1
ATOM 1697 N N . LEU A 1 210 ? -3.455 -2.942 -23.685 1.00 93.31 210 LEU A N 1
ATOM 1698 C CA . LEU A 1 210 ? -3.342 -3.895 -22.579 1.00 93.31 210 LEU A CA 1
ATOM 1699 C C . LEU A 1 210 ? -4.736 -4.331 -22.123 1.00 93.31 210 LEU A C 1
ATOM 1701 O O . LEU A 1 210 ? -5.554 -3.510 -21.705 1.00 93.31 210 LEU A O 1
ATOM 1705 N N . HIS A 1 211 ? -5.012 -5.635 -22.179 1.00 89.19 211 HIS A N 1
ATOM 1706 C CA . HIS A 1 211 ? -6.353 -6.173 -21.914 1.00 89.19 211 HIS A CA 1
ATOM 1707 C C . HIS A 1 211 ? -6.427 -7.065 -20.672 1.00 89.19 211 HIS A C 1
ATOM 1709 O O . HIS A 1 211 ? -7.523 -7.348 -20.182 1.00 89.19 211 HIS A O 1
ATOM 1715 N N . SER A 1 212 ? -5.284 -7.495 -20.137 1.00 89.81 212 SER A N 1
ATOM 1716 C CA . SER A 1 212 ? -5.211 -8.310 -18.928 1.00 89.81 212 SER A CA 1
ATOM 1717 C C . SER A 1 212 ? -4.291 -7.702 -17.870 1.00 89.81 212 SER A C 1
ATOM 1719 O O . SER A 1 212 ? -3.394 -6.912 -18.161 1.00 89.81 212 SER A O 1
ATOM 1721 N N . ALA A 1 213 ? -4.488 -8.115 -16.617 1.00 90.06 213 ALA A N 1
ATOM 1722 C CA . ALA A 1 213 ? -3.603 -7.733 -15.521 1.00 90.06 213 ALA A CA 1
ATOM 1723 C C . ALA A 1 213 ? -2.158 -8.212 -15.745 1.00 90.06 213 ALA A C 1
ATOM 1725 O O . ALA A 1 213 ? -1.219 -7.535 -15.329 1.00 90.06 213 ALA A O 1
ATOM 1726 N N . GLY A 1 214 ? -1.981 -9.354 -16.421 1.00 86.25 214 GLY A N 1
ATOM 1727 C CA . GLY A 1 214 ? -0.676 -9.878 -16.813 1.00 86.25 214 GLY A CA 1
ATOM 1728 C C . GLY A 1 214 ? 0.027 -8.975 -17.826 1.00 86.25 214 GLY A C 1
ATOM 1729 O O . GLY A 1 214 ? 1.196 -8.649 -17.622 1.00 86.25 214 GLY A O 1
ATOM 1730 N N . ASP A 1 215 ? -0.695 -8.503 -18.848 1.00 88.81 215 ASP A N 1
ATOM 1731 C CA . ASP A 1 215 ? -0.159 -7.561 -19.842 1.00 88.81 215 ASP A CA 1
ATOM 1732 C C . ASP A 1 215 ? 0.257 -6.253 -19.168 1.00 88.81 215 ASP A C 1
ATOM 1734 O O . ASP A 1 215 ? 1.378 -5.787 -19.352 1.00 88.81 215 ASP A O 1
ATOM 1738 N N . ILE A 1 216 ? -0.614 -5.705 -18.312 1.00 92.62 216 ILE A N 1
ATOM 1739 C CA . ILE A 1 216 ? -0.324 -4.489 -17.545 1.00 92.62 216 ILE A CA 1
ATOM 1740 C C . ILE A 1 216 ? 0.912 -4.690 -16.671 1.00 92.62 216 ILE A C 1
ATOM 1742 O O . ILE A 1 216 ? 1.816 -3.862 -16.699 1.00 92.62 216 ILE A O 1
ATOM 1746 N N . LYS A 1 217 ? 1.006 -5.804 -15.937 1.00 87.56 217 LYS A N 1
ATOM 1747 C CA . LYS A 1 217 ? 2.181 -6.125 -15.117 1.00 87.56 217 LYS A CA 1
ATOM 1748 C C . LYS A 1 217 ? 3.460 -6.142 -15.955 1.00 87.56 217 LYS A C 1
ATOM 1750 O O . LYS A 1 217 ? 4.434 -5.505 -15.571 1.00 87.56 217 LYS A O 1
ATOM 1755 N N . MET A 1 218 ? 3.463 -6.867 -17.074 1.00 79.62 218 MET A N 1
ATOM 1756 C CA . MET A 1 218 ? 4.639 -6.978 -17.942 1.00 79.62 218 MET A CA 1
ATOM 1757 C C . MET A 1 218 ? 5.034 -5.625 -18.533 1.00 79.62 218 MET A C 1
ATOM 1759 O O . MET A 1 218 ? 6.219 -5.301 -18.553 1.00 79.62 218 MET A O 1
ATOM 1763 N N . ASN A 1 219 ? 4.056 -4.822 -18.951 1.00 86.25 219 ASN A N 1
ATOM 1764 C CA . ASN A 1 219 ? 4.303 -3.510 -19.532 1.00 86.25 219 ASN A CA 1
ATOM 1765 C C . ASN A 1 219 ? 4.838 -2.505 -18.499 1.00 86.25 219 ASN A C 1
ATOM 1767 O O . ASN A 1 219 ? 5.824 -1.827 -18.766 1.00 86.25 219 ASN A O 1
ATOM 1771 N N . LEU A 1 220 ? 4.269 -2.476 -17.285 1.00 85.44 220 LEU A N 1
ATOM 1772 C CA . LEU A 1 220 ? 4.792 -1.672 -16.171 1.00 85.44 220 LEU A CA 1
ATOM 1773 C C . LEU A 1 220 ? 6.252 -2.025 -15.869 1.00 85.44 220 LEU A C 1
ATOM 1775 O O . LEU A 1 220 ? 7.087 -1.135 -15.725 1.00 85.44 220 LEU A O 1
ATOM 1779 N N . MET A 1 221 ? 6.561 -3.325 -15.814 1.00 76.06 221 MET A N 1
ATOM 1780 C CA . MET A 1 221 ? 7.926 -3.789 -15.581 1.00 76.06 221 MET A CA 1
ATOM 1781 C C . MET A 1 221 ? 8.859 -3.344 -16.707 1.00 76.06 221 MET A C 1
ATOM 1783 O O . MET A 1 221 ? 9.925 -2.814 -16.411 1.00 76.06 221 MET A O 1
ATOM 1787 N N . ALA A 1 222 ? 8.467 -3.522 -17.971 1.00 72.06 222 ALA A N 1
ATOM 1788 C CA . ALA A 1 222 ? 9.263 -3.100 -19.121 1.00 72.06 222 ALA A CA 1
ATOM 1789 C C . ALA A 1 222 ? 9.560 -1.591 -19.084 1.00 72.06 222 ALA A C 1
ATOM 1791 O O . ALA A 1 222 ? 10.726 -1.197 -19.100 1.00 72.06 222 ALA A O 1
ATOM 1792 N N . GLU A 1 223 ? 8.530 -0.759 -18.906 1.00 71.00 223 GLU A N 1
ATOM 1793 C CA . GLU A 1 223 ? 8.677 0.698 -18.829 1.00 71.00 223 GLU A CA 1
ATOM 1794 C C . GLU A 1 223 ? 9.587 1.149 -17.685 1.00 71.00 223 GLU A C 1
ATOM 1796 O O . GLU A 1 223 ? 10.346 2.102 -17.856 1.00 71.00 223 GLU A O 1
ATOM 1801 N N . SER A 1 224 ? 9.526 0.488 -16.525 1.00 67.25 224 SER A N 1
ATOM 1802 C CA . SER A 1 224 ? 10.385 0.808 -15.378 1.00 67.25 224 SER A CA 1
ATOM 1803 C C . SER A 1 224 ? 11.869 0.559 -15.638 1.00 67.25 224 SER A C 1
ATOM 1805 O O . SER A 1 224 ? 12.709 1.205 -15.009 1.00 67.25 224 SER A O 1
ATOM 1807 N N . PHE A 1 225 ? 12.205 -0.396 -16.509 1.00 58.31 225 PHE A N 1
ATOM 1808 C CA . PHE A 1 225 ? 13.595 -0.680 -16.876 1.00 58.31 225 PHE A CA 1
ATOM 1809 C C . PHE A 1 225 ? 14.073 0.159 -18.068 1.00 58.31 225 PHE A C 1
ATOM 1811 O O . PHE A 1 225 ? 15.275 0.388 -18.180 1.00 58.31 225 PHE A O 1
ATOM 1818 N N . GLU A 1 226 ? 13.159 0.669 -18.897 1.00 54.16 226 GLU A N 1
ATOM 1819 C CA . GLU A 1 226 ? 13.463 1.639 -19.961 1.00 54.16 226 GLU A CA 1
ATOM 1820 C C . GLU A 1 226 ? 13.570 3.084 -19.434 1.00 54.16 226 GLU A C 1
ATOM 1822 O O . GLU A 1 226 ? 14.403 3.857 -19.896 1.00 54.16 226 GLU A O 1
ATOM 1827 N N . ASN A 1 227 ? 12.770 3.462 -18.430 1.00 52.09 227 ASN A N 1
ATOM 1828 C CA . ASN A 1 227 ? 12.679 4.831 -17.897 1.00 52.09 227 ASN A CA 1
ATOM 1829 C C . ASN A 1 227 ? 13.234 4.944 -16.468 1.00 52.09 227 ASN A C 1
ATOM 1831 O O . ASN A 1 227 ? 12.608 5.523 -15.580 1.00 52.09 227 ASN A O 1
ATOM 1835 N N . PHE A 1 228 ? 14.396 4.346 -16.223 1.00 51.75 228 PHE A N 1
ATOM 1836 C CA . PHE A 1 228 ? 15.006 4.317 -14.897 1.00 51.75 228 PHE A CA 1
ATOM 1837 C C . PHE A 1 228 ? 15.652 5.673 -14.540 1.00 51.75 228 PHE A C 1
ATOM 1839 O O . PHE A 1 228 ? 16.669 6.045 -15.127 1.00 51.75 228 PHE A O 1
ATOM 1846 N N . ASP A 1 229 ? 15.072 6.412 -13.584 1.00 50.72 229 ASP A N 1
ATOM 1847 C CA . ASP A 1 229 ? 15.506 7.769 -13.203 1.00 50.72 229 ASP A CA 1
ATOM 1848 C C . ASP A 1 229 ? 16.051 7.903 -11.758 1.00 50.72 229 ASP A C 1
ATOM 1850 O O . ASP A 1 229 ? 16.084 6.954 -10.968 1.00 50.72 229 ASP A O 1
ATOM 1854 N N . ASN A 1 230 ? 16.512 9.114 -11.419 1.00 48.78 230 ASN A N 1
ATOM 1855 C CA . ASN A 1 230 ? 17.118 9.460 -10.124 1.00 48.78 230 ASN A CA 1
ATOM 1856 C C . ASN A 1 230 ? 16.152 9.439 -8.948 1.00 48.78 230 ASN A C 1
ATOM 1858 O O . ASN A 1 230 ? 16.551 9.078 -7.842 1.00 48.78 230 ASN A O 1
ATOM 1862 N N . ASP A 1 231 ? 14.914 9.869 -9.162 1.00 50.16 231 ASP A N 1
ATOM 1863 C CA . ASP A 1 231 ? 13.928 10.008 -8.093 1.00 50.16 231 ASP A CA 1
ATOM 1864 C C . ASP A 1 231 ? 13.409 8.619 -7.695 1.00 50.16 231 ASP A C 1
ATOM 1866 O O . ASP A 1 231 ? 13.280 8.295 -6.509 1.00 50.16 231 ASP A O 1
ATOM 1870 N N . LEU A 1 232 ? 13.234 7.747 -8.692 1.00 47.03 232 LEU A N 1
ATOM 1871 C CA . LEU A 1 232 ? 13.019 6.313 -8.551 1.00 47.03 232 LEU A CA 1
ATOM 1872 C C . LEU A 1 232 ? 14.167 5.647 -7.797 1.00 47.03 232 LEU A C 1
ATOM 1874 O O . LEU A 1 232 ? 13.933 4.831 -6.900 1.00 47.03 232 LEU A O 1
ATOM 1878 N N . PHE A 1 233 ? 15.400 6.030 -8.132 1.00 49.25 233 PHE A N 1
ATOM 1879 C CA . PHE A 1 233 ? 16.583 5.525 -7.464 1.00 49.25 233 PHE A CA 1
ATOM 1880 C C . PHE A 1 233 ? 16.646 5.976 -5.992 1.00 49.25 233 PHE A C 1
ATOM 1882 O O . PHE A 1 233 ? 16.910 5.173 -5.096 1.00 49.25 233 PHE A O 1
ATOM 1889 N N . GLY A 1 234 ? 16.356 7.247 -5.712 1.00 50.59 234 GLY A N 1
ATOM 1890 C CA . GLY A 1 234 ? 16.384 7.815 -4.367 1.00 50.59 234 GLY A CA 1
ATOM 1891 C C . GLY A 1 234 ? 15.357 7.188 -3.423 1.00 50.59 234 GLY A C 1
ATOM 1892 O O . GLY A 1 234 ? 15.705 6.867 -2.289 1.00 50.59 234 GLY A O 1
ATOM 1893 N N . LEU A 1 235 ? 14.126 6.949 -3.894 1.00 50.03 235 LEU A N 1
ATOM 1894 C CA . LEU A 1 235 ? 13.044 6.354 -3.093 1.00 50.03 235 LEU A CA 1
ATOM 1895 C C . LEU A 1 235 ? 13.317 4.890 -2.700 1.00 50.03 235 LEU A C 1
ATOM 1897 O O . LEU A 1 235 ? 12.808 4.409 -1.690 1.00 50.03 235 LEU A O 1
ATOM 1901 N N . VAL A 1 236 ? 14.086 4.164 -3.516 1.00 50.97 236 VAL A N 1
ATOM 1902 C CA . VAL A 1 236 ? 14.303 2.721 -3.349 1.00 50.97 236 VAL A CA 1
ATOM 1903 C C . VAL A 1 236 ? 15.687 2.402 -2.776 1.00 50.97 236 VAL A C 1
ATOM 1905 O O . VAL A 1 236 ? 15.806 1.440 -2.019 1.00 50.97 236 VAL A O 1
ATOM 1908 N N . TYR A 1 237 ? 16.721 3.191 -3.098 1.00 53.41 237 TYR A N 1
ATOM 1909 C CA . TYR A 1 237 ? 18.121 2.811 -2.860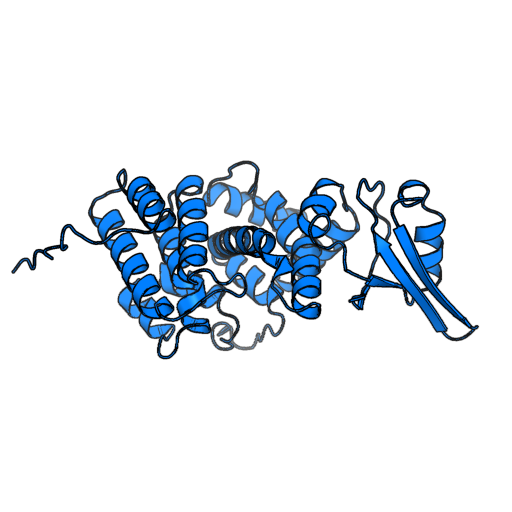 1.00 53.41 237 TYR A CA 1
ATOM 1910 C C . TYR A 1 237 ? 18.920 3.736 -1.939 1.00 53.41 237 TYR A C 1
ATOM 1912 O O . TYR A 1 237 ? 19.974 3.304 -1.465 1.00 53.41 237 TYR A O 1
ATOM 1920 N N . ASN A 1 238 ? 18.442 4.947 -1.608 1.00 49.97 238 ASN A N 1
ATOM 1921 C CA . ASN A 1 238 ? 19.109 5.775 -0.586 1.00 49.97 238 ASN A CA 1
ATOM 1922 C C . ASN A 1 238 ? 19.030 5.142 0.813 1.00 49.97 238 ASN A C 1
ATOM 1924 O O . ASN A 1 238 ? 19.962 5.298 1.605 1.00 49.97 238 ASN A O 1
ATOM 1928 N N . ASP A 1 239 ? 17.975 4.367 1.079 1.00 49.38 239 ASP A N 1
ATOM 1929 C CA . ASP A 1 239 ? 17.792 3.659 2.348 1.00 49.38 239 ASP A CA 1
ATOM 1930 C C . ASP A 1 239 ? 18.391 2.247 2.356 1.00 49.38 239 ASP A C 1
ATOM 1932 O O . ASP A 1 239 ? 18.516 1.640 3.412 1.00 49.38 239 ASP A O 1
ATOM 1936 N N . THR A 1 240 ? 18.855 1.723 1.217 1.00 51.47 240 THR A N 1
ATOM 1937 C CA . THR A 1 240 ? 19.333 0.338 1.109 1.00 51.47 240 THR A CA 1
ATOM 1938 C C . THR A 1 240 ? 20.806 0.267 0.698 1.00 51.47 240 THR A C 1
ATOM 1940 O O . THR A 1 240 ? 21.126 -0.352 -0.322 1.00 51.47 240 THR A O 1
ATOM 1943 N N . LYS A 1 241 ? 21.721 0.850 1.497 1.00 51.03 241 LYS A N 1
ATOM 1944 C CA . LYS A 1 241 ? 23.211 0.890 1.322 1.00 51.03 241 LYS A CA 1
ATOM 1945 C C . LYS A 1 241 ? 23.924 -0.476 1.294 1.00 51.03 241 LYS A C 1
ATOM 1947 O O . LYS A 1 241 ? 25.104 -0.629 1.588 1.00 51.03 241 LYS A O 1
ATOM 1952 N N . SER A 1 242 ? 23.169 -1.490 0.962 1.00 51.59 242 SER A N 1
ATOM 1953 C CA . SER A 1 242 ? 23.251 -2.808 1.511 1.00 51.59 242 SER A CA 1
ATOM 1954 C C . SER A 1 242 ? 23.133 -3.841 0.390 1.00 51.59 242 SER A C 1
ATOM 1956 O O . SER A 1 242 ? 23.823 -4.860 0.373 1.00 51.59 242 SER A O 1
ATOM 1958 N N . ILE A 1 243 ? 22.276 -3.573 -0.591 1.00 55.81 243 ILE A N 1
ATOM 1959 C CA . ILE A 1 243 ? 21.897 -4.540 -1.618 1.00 55.81 243 ILE A CA 1
ATOM 1960 C C . ILE A 1 243 ? 23.072 -4.823 -2.565 1.00 55.81 243 ILE A C 1
ATOM 1962 O O . ILE A 1 243 ? 23.648 -3.904 -3.149 1.00 55.81 243 ILE A O 1
ATOM 1966 N N . ILE A 1 244 ? 23.389 -6.113 -2.738 1.00 60.00 244 ILE A N 1
ATOM 1967 C CA . ILE A 1 244 ? 24.338 -6.616 -3.731 1.00 60.00 244 ILE A CA 1
ATOM 1968 C C . ILE A 1 244 ? 23.558 -7.214 -4.901 1.00 60.00 244 ILE A C 1
ATOM 1970 O O . ILE A 1 244 ? 22.800 -8.182 -4.776 1.00 60.00 244 ILE A O 1
ATOM 1974 N N . TRP A 1 245 ? 23.773 -6.623 -6.060 1.00 66.56 245 TRP A N 1
ATOM 1975 C CA . TRP A 1 245 ? 23.203 -7.015 -7.334 1.00 66.56 245 TRP A CA 1
ATOM 1976 C C . TRP A 1 245 ? 24.044 -8.090 -7.994 1.00 66.56 245 TRP A C 1
ATOM 1978 O O . TRP A 1 245 ? 25.253 -8.136 -7.782 1.00 66.56 245 TRP A O 1
ATOM 1988 N N . LYS A 1 246 ? 23.399 -8.931 -8.807 1.00 62.31 246 LYS A N 1
ATOM 1989 C CA . LYS A 1 246 ? 24.043 -9.979 -9.598 1.00 62.31 246 LYS A CA 1
ATOM 1990 C C . LYS A 1 246 ? 23.885 -9.697 -11.071 1.00 62.31 246 LYS A C 1
ATOM 1992 O O . LYS A 1 246 ? 22.783 -9.457 -11.553 1.00 62.31 246 LYS A O 1
ATOM 1997 N N . ILE A 1 247 ? 24.958 -9.903 -11.807 1.00 72.69 247 ILE A N 1
ATOM 1998 C CA . ILE A 1 247 ? 24.918 -9.989 -13.255 1.00 72.69 247 ILE A CA 1
ATOM 1999 C C . ILE A 1 247 ? 25.458 -11.357 -13.623 1.00 72.69 247 ILE A C 1
ATOM 2001 O O . ILE A 1 247 ? 26.628 -11.634 -13.386 1.00 72.69 247 ILE A O 1
ATOM 2005 N N . THR A 1 248 ? 24.614 -12.221 -14.179 1.00 73.81 248 THR A N 1
ATOM 2006 C CA . THR A 1 248 ? 25.046 -13.529 -14.704 1.00 73.81 248 THR A CA 1
ATOM 2007 C C . THR A 1 248 ? 25.306 -13.508 -16.207 1.00 73.81 248 THR A C 1
ATOM 2009 O O . THR A 1 248 ? 25.816 -14.480 -16.756 1.00 73.81 248 THR A O 1
ATOM 2012 N N . ASP A 1 249 ? 24.963 -12.403 -16.873 1.00 77.00 249 ASP A N 1
ATOM 2013 C CA . ASP A 1 249 ? 25.202 -12.199 -18.296 1.00 77.00 249 ASP A CA 1
ATOM 2014 C C . ASP A 1 249 ? 26.381 -11.246 -18.539 1.00 77.00 249 ASP A C 1
ATOM 2016 O O . ASP A 1 249 ? 26.391 -10.094 -18.104 1.00 77.00 249 ASP A O 1
ATOM 2020 N N . PHE A 1 250 ? 27.389 -11.725 -19.266 1.00 74.50 250 PHE A N 1
ATOM 2021 C CA . PHE A 1 250 ? 28.594 -10.947 -19.541 1.00 74.50 250 PHE A CA 1
ATOM 2022 C C . PHE A 1 250 ? 28.312 -9.696 -20.387 1.00 74.50 250 PHE A C 1
ATOM 2024 O O . PHE A 1 250 ? 28.988 -8.683 -20.203 1.00 74.50 250 PHE A O 1
ATOM 2031 N N . GLN A 1 251 ? 27.324 -9.733 -21.292 1.00 75.31 251 GLN A N 1
ATOM 2032 C CA . GLN A 1 251 ? 27.001 -8.573 -22.129 1.00 75.31 251 GLN A CA 1
ATOM 2033 C C . GLN A 1 251 ? 26.361 -7.456 -21.305 1.00 75.31 251 GLN A C 1
ATOM 2035 O O . GLN A 1 251 ? 26.760 -6.303 -21.444 1.00 75.31 251 GLN A O 1
ATOM 2040 N N . THR A 1 252 ? 25.455 -7.790 -20.387 1.00 66.44 252 THR A N 1
ATOM 2041 C CA . THR A 1 252 ? 24.899 -6.846 -19.409 1.00 66.44 252 THR A CA 1
ATOM 2042 C C . THR A 1 252 ? 25.990 -6.221 -18.542 1.00 66.44 252 THR A C 1
ATOM 2044 O O . THR A 1 252 ? 26.009 -5.005 -18.371 1.00 66.44 252 THR A O 1
ATOM 2047 N N . TYR A 1 253 ? 26.947 -7.013 -18.042 1.00 74.25 253 TYR A N 1
ATOM 2048 C CA . TYR A 1 253 ? 28.076 -6.476 -17.271 1.00 74.25 253 TYR A CA 1
ATOM 2049 C C . TYR A 1 253 ? 28.909 -5.500 -18.091 1.00 74.25 253 TYR A C 1
ATOM 2051 O O . TYR A 1 253 ? 29.223 -4.409 -17.623 1.00 74.25 253 TYR A O 1
ATOM 2059 N N . LYS A 1 254 ? 29.225 -5.875 -19.331 1.00 75.75 254 LYS A N 1
ATOM 2060 C CA . LYS A 1 254 ? 30.006 -5.030 -20.223 1.00 75.75 254 LYS A CA 1
ATOM 2061 C C . LYS A 1 254 ? 29.284 -3.713 -20.518 1.00 75.75 254 LYS A C 1
ATOM 2063 O O . LYS A 1 254 ? 29.896 -2.664 -20.381 1.00 75.75 254 LYS A O 1
ATOM 2068 N N . LYS A 1 255 ? 27.979 -3.753 -20.813 1.00 72.12 255 LYS A N 1
ATOM 2069 C CA . LYS A 1 255 ? 27.152 -2.547 -20.986 1.00 72.12 255 LYS A CA 1
ATOM 2070 C C . LYS A 1 255 ? 27.207 -1.632 -19.762 1.00 72.12 255 LYS A C 1
ATOM 2072 O O . LYS A 1 255 ? 27.373 -0.431 -19.922 1.00 72.12 255 LYS A O 1
ATOM 2077 N N . ILE A 1 256 ? 27.110 -2.190 -18.554 1.00 68.56 256 ILE A N 1
ATOM 2078 C CA . ILE A 1 256 ? 27.195 -1.418 -17.306 1.00 68.56 256 ILE A CA 1
ATOM 2079 C C . ILE A 1 256 ? 28.567 -0.750 -17.160 1.00 68.56 256 ILE A C 1
ATOM 2081 O O . ILE A 1 256 ? 28.630 0.433 -16.843 1.00 68.56 256 ILE A O 1
ATOM 2085 N N . CYS A 1 257 ? 29.657 -1.484 -17.405 1.00 71.31 257 CYS A N 1
ATOM 2086 C CA . CYS A 1 257 ? 31.014 -0.935 -17.345 1.00 71.31 257 CYS A CA 1
ATOM 2087 C C . CYS A 1 257 ? 31.278 0.136 -18.409 1.00 71.31 257 CYS A C 1
ATOM 2089 O O . CYS A 1 257 ? 32.006 1.085 -18.136 1.00 71.31 257 CYS A O 1
ATOM 2091 N N . ASP A 1 258 ? 30.689 -0.022 -19.594 1.00 72.94 258 ASP A N 1
ATOM 2092 C CA . ASP A 1 258 ? 30.842 0.894 -20.727 1.00 72.94 258 ASP A CA 1
ATOM 2093 C C . ASP A 1 258 ? 29.897 2.114 -20.621 1.00 72.94 258 ASP A C 1
ATOM 2095 O O . ASP A 1 258 ? 29.976 3.038 -21.429 1.00 72.94 258 ASP A O 1
ATOM 2099 N N . THR A 1 259 ? 29.000 2.143 -19.628 1.00 63.38 259 THR A N 1
ATOM 2100 C CA . THR A 1 259 ? 28.095 3.272 -19.383 1.00 63.38 259 THR A CA 1
ATOM 2101 C C . THR A 1 259 ? 28.773 4.288 -18.466 1.00 6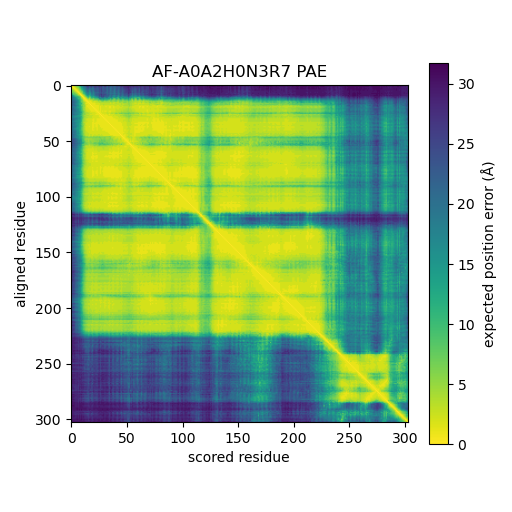3.38 259 THR A C 1
ATOM 2103 O O . THR A 1 259 ? 28.744 4.155 -17.242 1.00 63.38 259 THR A O 1
ATOM 2106 N N . ASP A 1 260 ? 29.328 5.356 -19.046 1.00 61.72 260 ASP A N 1
ATOM 2107 C CA . ASP A 1 260 ? 30.015 6.439 -18.314 1.00 61.72 260 ASP A CA 1
ATOM 2108 C C . ASP A 1 260 ? 29.189 7.012 -17.152 1.00 61.72 260 ASP A C 1
ATOM 2110 O O . ASP A 1 260 ? 29.719 7.375 -16.104 1.00 61.72 260 ASP A O 1
ATOM 2114 N N . LYS A 1 261 ? 27.865 7.035 -17.319 1.00 53.34 261 LYS A N 1
ATOM 2115 C CA . LYS A 1 261 ? 26.883 7.561 -16.363 1.00 53.34 261 LYS A CA 1
ATOM 2116 C C . LYS A 1 261 ? 26.754 6.698 -15.096 1.00 53.34 261 LYS A C 1
ATOM 2118 O O . LYS A 1 261 ? 26.210 7.166 -14.107 1.00 53.34 261 LYS A O 1
ATOM 2123 N N . LEU A 1 262 ? 27.264 5.464 -15.115 1.00 54.84 262 LEU A N 1
ATOM 2124 C CA . LEU A 1 262 ? 27.318 4.542 -13.971 1.00 54.84 262 LEU A CA 1
ATOM 2125 C C . LEU A 1 262 ? 28.717 4.464 -13.333 1.00 54.84 262 LEU A C 1
ATOM 2127 O O . LEU A 1 262 ? 28.889 3.855 -12.269 1.00 54.84 262 LEU A O 1
ATOM 2131 N N . SER A 1 263 ? 29.718 5.094 -13.953 1.00 58.75 263 SER A N 1
ATOM 2132 C CA . SER A 1 263 ? 31.092 5.140 -13.456 1.00 58.75 263 SER A CA 1
ATOM 2133 C C . SER A 1 263 ? 31.172 5.933 -12.147 1.00 58.75 263 SER A C 1
ATOM 2135 O O . SER A 1 263 ? 30.705 7.064 -12.057 1.00 58.75 263 SER A O 1
ATOM 2137 N N . GLY A 1 264 ? 31.733 5.323 -11.097 1.00 59.69 264 GLY A N 1
ATOM 2138 C CA . GLY A 1 264 ? 31.812 5.916 -9.751 1.00 59.69 264 GLY A CA 1
ATOM 2139 C C . GLY A 1 264 ? 30.530 5.810 -8.912 1.00 59.69 264 GLY A C 1
ATOM 2140 O O . GLY A 1 264 ? 30.554 6.138 -7.729 1.00 59.69 264 GLY A O 1
ATOM 2141 N N . ILE A 1 265 ? 29.441 5.303 -9.497 1.00 60.22 265 ILE A N 1
ATOM 2142 C CA . ILE A 1 265 ? 28.128 5.121 -8.853 1.00 60.22 265 ILE A CA 1
ATOM 2143 C C . ILE A 1 265 ? 27.885 3.650 -8.526 1.00 60.22 265 ILE A C 1
ATOM 2145 O O . ILE A 1 265 ? 27.173 3.323 -7.580 1.00 60.22 265 ILE A O 1
ATOM 2149 N N . ILE A 1 266 ? 28.527 2.756 -9.273 1.00 68.44 266 ILE A N 1
ATOM 2150 C CA . ILE A 1 266 ? 28.568 1.325 -9.008 1.00 68.44 266 ILE A CA 1
ATOM 2151 C C . ILE A 1 266 ? 29.918 0.952 -8.397 1.00 68.44 266 ILE A C 1
ATOM 2153 O O . ILE A 1 266 ? 30.978 1.269 -8.937 1.00 68.44 266 ILE A O 1
ATOM 2157 N N . GLN A 1 267 ? 29.879 0.200 -7.300 1.00 71.62 267 GLN A N 1
ATOM 2158 C CA . GLN A 1 267 ? 31.027 -0.521 -6.772 1.00 71.62 267 GLN A CA 1
ATOM 2159 C C . GLN A 1 267 ? 30.879 -2.006 -7.079 1.00 71.62 267 GLN A C 1
ATOM 2161 O O . GLN A 1 267 ? 30.080 -2.712 -6.463 1.00 71.62 267 GLN A O 1
ATOM 2166 N N . PHE A 1 268 ? 31.703 -2.508 -7.995 1.00 74.88 268 PHE A N 1
ATOM 2167 C CA . PHE A 1 268 ? 31.845 -3.946 -8.183 1.00 74.88 268 PHE A CA 1
ATOM 2168 C C . PHE A 1 268 ? 32.544 -4.567 -6.971 1.00 74.88 268 PHE A C 1
ATOM 2170 O O . PHE A 1 268 ? 33.640 -4.170 -6.583 1.00 74.88 268 PHE A O 1
ATOM 2177 N N . LEU A 1 269 ? 31.883 -5.552 -6.370 1.00 74.44 269 LEU A N 1
ATOM 2178 C CA . LEU A 1 269 ? 32.350 -6.289 -5.197 1.00 74.44 269 LEU A CA 1
ATOM 2179 C C . LEU A 1 269 ? 33.081 -7.569 -5.597 1.00 74.44 269 LEU A C 1
ATOM 2181 O O . LEU A 1 269 ? 34.040 -7.970 -4.940 1.00 74.44 269 LEU A O 1
ATOM 2185 N N . SER A 1 270 ? 32.631 -8.214 -6.672 1.00 77.19 270 SER A N 1
ATOM 2186 C CA . SER A 1 270 ? 33.309 -9.362 -7.265 1.00 77.19 270 SER A CA 1
ATOM 2187 C C . SER A 1 270 ? 32.986 -9.462 -8.745 1.00 77.19 270 SER A C 1
ATOM 2189 O O . SER A 1 270 ? 31.851 -9.232 -9.142 1.00 77.19 270 SER A O 1
ATOM 2191 N N . VAL A 1 271 ? 33.955 -9.880 -9.551 1.00 84.12 271 VAL A N 1
ATOM 2192 C CA . VAL A 1 271 ? 33.735 -10.279 -10.944 1.00 84.12 271 VAL A CA 1
ATOM 2193 C C . VAL A 1 271 ? 34.472 -11.594 -11.143 1.00 84.12 271 VAL A C 1
ATOM 2195 O O . VAL A 1 271 ? 35.683 -11.668 -10.937 1.00 84.12 271 VAL A O 1
ATOM 2198 N N . CYS A 1 272 ? 33.748 -12.652 -11.479 1.00 77.62 272 CYS A N 1
ATOM 2199 C CA . CYS A 1 272 ? 34.296 -13.982 -11.683 1.00 77.62 272 CYS A CA 1
ATOM 2200 C C . CYS A 1 272 ? 33.591 -14.676 -12.848 1.00 77.62 272 CYS A C 1
ATOM 2202 O O . CYS A 1 272 ? 32.446 -14.399 -13.185 1.00 77.62 272 CYS A O 1
ATOM 2204 N N . GLY A 1 273 ? 34.304 -15.567 -13.521 1.00 82.94 273 GLY A N 1
ATOM 2205 C CA . GLY A 1 273 ? 33.738 -16.276 -14.653 1.00 82.94 273 GLY A CA 1
ATOM 2206 C C . GLY A 1 273 ? 34.781 -17.035 -15.446 1.00 82.94 273 GLY A C 1
ATOM 2207 O O . GLY A 1 273 ? 35.988 -16.915 -15.232 1.00 82.94 273 GLY A O 1
ATOM 2208 N N . ASN A 1 274 ? 34.295 -17.841 -16.375 1.00 84.06 274 ASN A N 1
ATOM 2209 C CA . ASN A 1 274 ? 35.083 -18.545 -17.368 1.00 84.06 274 ASN A CA 1
ATOM 2210 C C . ASN A 1 274 ? 34.296 -18.624 -18.689 1.00 84.06 274 ASN A C 1
ATOM 2212 O O . ASN A 1 274 ? 33.260 -17.990 -18.855 1.00 84.06 274 ASN A O 1
ATOM 2216 N N . LYS A 1 275 ? 34.759 -19.438 -19.644 1.00 78.38 275 LYS A N 1
ATOM 2217 C CA . LYS A 1 275 ? 34.091 -19.600 -20.950 1.00 78.38 275 LYS A CA 1
ATOM 2218 C C . LYS A 1 275 ? 32.662 -20.178 -20.882 1.00 78.38 275 LYS A C 1
ATOM 2220 O O . LYS A 1 275 ? 32.004 -20.230 -21.912 1.00 78.38 275 LYS A O 1
ATOM 2225 N N . LYS A 1 276 ? 32.212 -20.671 -19.722 1.00 75.69 276 LYS A N 1
ATOM 2226 C CA . LYS A 1 276 ? 30.910 -21.329 -19.514 1.00 75.69 276 LYS A CA 1
ATOM 2227 C C . LYS A 1 276 ? 29.966 -20.557 -18.591 1.00 75.69 276 LYS A C 1
ATOM 2229 O O . LYS A 1 276 ? 28.768 -20.802 -18.652 1.00 75.69 276 LYS A O 1
ATOM 2234 N N . TRP A 1 277 ? 30.478 -19.690 -17.722 1.00 78.44 277 TRP A N 1
ATOM 2235 C CA . TRP A 1 277 ? 29.656 -18.924 -16.786 1.00 78.44 277 TRP A CA 1
ATOM 2236 C C . TRP A 1 277 ? 30.312 -17.590 -16.456 1.00 78.44 277 TRP A C 1
ATOM 2238 O O . TRP A 1 277 ? 31.536 -17.473 -16.461 1.00 78.44 277 TRP A O 1
ATOM 2248 N N . PHE A 1 278 ? 29.490 -16.601 -16.144 1.00 81.38 278 PHE A N 1
ATOM 2249 C CA . PHE A 1 278 ? 29.929 -15.286 -15.720 1.00 81.38 278 PHE A CA 1
ATOM 2250 C C . PHE A 1 278 ? 29.092 -14.845 -14.525 1.00 81.38 278 PHE A C 1
ATOM 2252 O O . PHE A 1 278 ? 27.909 -15.166 -14.431 1.00 81.38 278 PHE A O 1
ATOM 2259 N N . GLU A 1 279 ? 29.720 -14.129 -13.606 1.00 77.19 279 GLU A N 1
ATOM 2260 C CA . GLU A 1 279 ? 29.073 -13.529 -12.460 1.00 77.19 279 GLU A CA 1
ATOM 2261 C C . GLU A 1 279 ? 29.797 -12.241 -12.070 1.00 77.19 279 GLU A C 1
ATOM 2263 O O . GLU A 1 279 ? 30.992 -12.240 -11.779 1.00 77.19 279 GLU A O 1
ATOM 2268 N N . ALA A 1 280 ? 29.060 -11.143 -11.994 1.00 75.62 280 ALA A N 1
ATOM 2269 C CA . ALA A 1 280 ? 29.504 -9.948 -11.301 1.00 75.62 280 ALA A CA 1
ATOM 2270 C C . ALA A 1 280 ? 28.538 -9.632 -10.166 1.00 75.62 280 ALA A C 1
ATOM 2272 O O . ALA A 1 280 ? 27.322 -9.677 -10.346 1.00 75.62 280 ALA A O 1
ATOM 2273 N N . SER A 1 281 ? 29.093 -9.308 -9.006 1.00 73.62 281 SER A N 1
ATOM 2274 C CA . SER A 1 281 ? 28.355 -8.777 -7.874 1.00 73.62 281 SER A CA 1
ATOM 2275 C C . SER A 1 281 ? 28.739 -7.324 -7.654 1.00 73.62 281 SER A C 1
ATOM 2277 O O . SER A 1 281 ? 29.928 -6.999 -7.691 1.00 73.62 281 SER A O 1
ATOM 2279 N N . PHE A 1 282 ? 27.767 -6.451 -7.410 1.00 72.12 282 PHE A N 1
ATOM 2280 C CA . PHE A 1 282 ? 28.019 -5.020 -7.239 1.00 72.12 282 PHE A CA 1
ATOM 2281 C C . PHE A 1 282 ? 27.007 -4.352 -6.306 1.00 72.12 282 PHE A C 1
ATOM 2283 O O . PHE A 1 282 ? 25.913 -4.870 -6.113 1.00 72.12 282 PHE A O 1
ATOM 2290 N N . CYS A 1 283 ? 27.353 -3.207 -5.730 1.00 66.81 283 CYS A N 1
ATOM 2291 C CA . CYS A 1 283 ? 26.422 -2.326 -5.024 1.00 66.81 283 CYS A CA 1
ATOM 2292 C C . CYS A 1 283 ? 26.445 -0.923 -5.643 1.00 66.81 283 CYS A C 1
ATOM 2294 O O . CYS A 1 283 ? 27.345 -0.598 -6.417 1.00 66.81 283 CYS A O 1
ATOM 2296 N N . PHE A 1 284 ? 25.458 -0.092 -5.311 1.00 67.62 284 PHE A N 1
ATOM 2297 C CA . PHE A 1 284 ? 25.447 1.316 -5.702 1.00 67.62 284 PHE A CA 1
ATOM 2298 C C . PHE A 1 284 ? 25.926 2.211 -4.543 1.00 67.62 284 PHE A C 1
ATOM 2300 O O . PHE A 1 284 ? 25.577 1.967 -3.390 1.00 67.62 284 PHE A O 1
ATOM 2307 N N . LEU A 1 285 ? 26.719 3.244 -4.846 1.00 56.25 285 LEU A N 1
ATOM 2308 C CA . LEU A 1 285 ? 27.407 4.120 -3.886 1.00 56.25 285 LEU A CA 1
ATOM 2309 C C . LEU A 1 285 ? 26.691 5.463 -3.600 1.00 56.25 285 LEU A C 1
ATOM 2311 O O . LEU A 1 285 ? 27.172 6.236 -2.773 1.00 56.25 285 LEU A O 1
ATOM 2315 N N . GLY A 1 286 ? 25.547 5.735 -4.240 1.00 46.41 286 GLY A N 1
ATOM 2316 C CA . GLY A 1 286 ? 24.785 6.998 -4.162 1.00 46.41 286 GLY A CA 1
ATOM 2317 C C . GLY A 1 286 ? 24.447 7.527 -5.563 1.00 46.41 286 GLY A C 1
ATOM 2318 O O . GLY A 1 286 ? 25.291 7.440 -6.447 1.00 46.41 286 GLY A O 1
ATOM 2319 N N . GLY A 1 287 ? 23.211 7.990 -5.806 1.00 43.78 287 GLY A N 1
ATOM 2320 C CA . GLY A 1 287 ? 22.638 7.977 -7.164 1.00 43.78 287 GLY A CA 1
ATOM 2321 C C . GLY A 1 287 ? 22.347 9.319 -7.840 1.00 43.78 287 GLY A C 1
ATOM 2322 O O . GLY A 1 287 ? 21.571 10.121 -7.331 1.00 43.78 287 GLY A O 1
ATOM 2323 N N . VAL A 1 288 ? 22.885 9.459 -9.056 1.00 32.97 288 VAL A N 1
ATOM 2324 C CA . VAL A 1 288 ? 22.209 10.008 -10.244 1.00 32.97 288 VAL A CA 1
ATOM 2325 C C . VAL A 1 288 ? 22.453 9.010 -11.395 1.00 32.97 288 VAL A C 1
ATOM 2327 O O . VAL A 1 288 ? 23.592 8.636 -11.623 1.00 32.97 288 VAL A O 1
ATOM 2330 N N . VAL A 1 289 ? 21.431 8.549 -12.110 1.00 41.62 289 VAL A N 1
ATOM 2331 C CA . VAL A 1 289 ? 21.470 7.665 -13.277 1.00 41.62 289 VAL A CA 1
ATOM 2332 C C . VAL A 1 289 ? 21.070 8.422 -14.537 1.00 41.62 289 VAL A C 1
ATOM 2334 O O . VAL A 1 289 ? 20.225 9.316 -14.527 1.00 41.62 289 VAL A O 1
ATOM 2337 N N . ILE A 1 290 ? 21.692 8.035 -15.648 1.00 35.75 290 ILE A N 1
ATOM 2338 C CA . ILE A 1 290 ? 21.334 8.516 -16.969 1.00 35.75 290 ILE A CA 1
ATOM 2339 C C . ILE A 1 290 ? 21.337 7.307 -17.943 1.00 35.75 290 ILE A C 1
ATOM 2341 O O . ILE A 1 290 ? 22.295 6.540 -17.952 1.00 35.75 290 ILE A O 1
ATOM 2345 N N . ASP A 1 291 ? 20.286 7.205 -18.772 1.00 40.97 291 ASP A N 1
ATOM 2346 C CA . ASP A 1 291 ? 19.974 6.254 -19.878 1.00 40.97 291 ASP A CA 1
ATOM 2347 C C . ASP A 1 291 ? 19.646 4.766 -19.603 1.00 40.97 291 ASP A C 1
ATOM 2349 O O . ASP A 1 291 ? 20.321 4.079 -18.840 1.00 40.97 291 ASP A O 1
ATOM 2353 N N . GLY A 1 292 ? 18.609 4.274 -20.304 1.00 42.38 292 GLY A N 1
ATOM 2354 C CA . GLY A 1 292 ? 17.753 3.136 -19.930 1.00 42.38 292 GLY A CA 1
ATOM 2355 C C . GLY A 1 292 ? 17.827 1.866 -20.789 1.00 42.38 292 GLY A C 1
ATOM 2356 O O . GLY A 1 292 ? 16.816 1.416 -21.313 1.00 42.38 292 GLY A O 1
ATOM 2357 N N . ASP A 1 293 ? 19.003 1.239 -20.876 1.00 44.06 293 ASP A N 1
ATOM 2358 C CA . ASP A 1 293 ? 19.211 0.003 -21.665 1.00 44.06 293 ASP A CA 1
ATOM 2359 C C . ASP A 1 293 ? 19.660 -1.224 -20.833 1.00 44.06 293 ASP A C 1
ATOM 2361 O O . ASP A 1 293 ? 20.237 -2.187 -21.362 1.00 44.06 293 ASP A O 1
ATOM 2365 N N . ILE A 1 294 ? 19.444 -1.216 -19.510 1.00 48.62 294 ILE A N 1
ATOM 2366 C CA . ILE A 1 294 ? 20.059 -2.192 -18.591 1.00 48.62 294 ILE A CA 1
ATOM 2367 C C . ILE A 1 294 ? 19.013 -2.965 -17.773 1.00 48.62 294 ILE A C 1
ATOM 2369 O O . ILE A 1 294 ? 18.324 -2.410 -16.923 1.00 48.62 294 ILE A O 1
ATOM 2373 N N . GLN A 1 295 ? 18.974 -4.290 -17.961 1.00 45.69 295 GLN A N 1
ATOM 2374 C CA . GLN A 1 295 ? 18.181 -5.228 -17.154 1.00 45.69 295 GLN A CA 1
ATOM 2375 C C . GLN A 1 295 ? 19.035 -5.841 -16.029 1.00 45.69 295 GLN A C 1
ATOM 2377 O O . GLN A 1 295 ? 20.087 -6.424 -16.293 1.00 45.69 295 GLN A O 1
ATOM 2382 N N . LEU A 1 296 ? 18.588 -5.736 -14.772 1.00 46.44 296 LEU A N 1
ATOM 2383 C CA . LEU A 1 296 ? 19.341 -6.163 -13.580 1.00 46.44 296 LEU A CA 1
ATOM 2384 C C . LEU A 1 296 ? 18.631 -7.284 -12.797 1.00 46.44 296 LEU A C 1
ATOM 2386 O O . LEU A 1 296 ? 17.407 -7.307 -12.704 1.00 46.44 296 LEU A O 1
ATOM 2390 N N . GLY A 1 297 ? 19.413 -8.180 -12.176 1.00 41.19 297 GLY A N 1
ATOM 2391 C CA . GLY A 1 297 ? 18.949 -9.216 -11.238 1.00 41.19 297 GLY A CA 1
ATOM 2392 C C . GLY A 1 297 ? 19.646 -9.119 -9.870 1.00 41.19 297 GLY A C 1
ATOM 2393 O O . GLY A 1 297 ? 20.705 -8.509 -9.743 1.00 41.19 297 GLY A O 1
ATOM 2394 N N . ILE A 1 298 ? 19.068 -9.700 -8.812 1.00 43.25 298 ILE A N 1
ATOM 2395 C CA . ILE A 1 298 ? 19.540 -9.507 -7.422 1.00 43.25 298 ILE A CA 1
ATOM 2396 C C . ILE A 1 298 ? 20.211 -10.786 -6.887 1.00 43.25 298 ILE A C 1
ATOM 2398 O O . ILE A 1 298 ? 19.619 -11.858 -7.000 1.00 43.25 298 ILE A O 1
ATOM 2402 N N . SER A 1 299 ? 21.419 -10.704 -6.291 1.00 41.03 299 SER A N 1
ATOM 2403 C CA . SER A 1 299 ? 22.118 -11.880 -5.716 1.00 41.03 299 SER A CA 1
ATOM 2404 C C . SER A 1 299 ? 22.001 -12.016 -4.205 1.00 41.03 299 SER A C 1
ATOM 2406 O O . SER A 1 299 ? 21.713 -13.119 -3.751 1.00 41.03 299 SER A O 1
ATOM 2408 N N . SER A 1 300 ? 22.333 -10.989 -3.405 1.00 43.38 300 SER A N 1
ATOM 2409 C CA . SER A 1 300 ? 22.484 -11.128 -1.935 1.00 43.38 300 SER A CA 1
ATOM 2410 C C . SER A 1 300 ? 22.784 -9.792 -1.207 1.00 43.38 300 SER A C 1
ATOM 2412 O O . SER A 1 300 ? 22.686 -8.732 -1.805 1.00 43.38 300 SER A O 1
ATOM 2414 N N . PHE A 1 301 ? 23.101 -9.818 0.099 1.00 35.94 301 PHE A N 1
ATOM 2415 C CA . PHE A 1 301 ? 23.462 -8.668 0.961 1.00 35.94 301 PHE A CA 1
ATOM 2416 C C . PHE A 1 301 ? 24.779 -8.963 1.713 1.00 35.94 301 PHE A C 1
ATOM 2418 O O . PHE A 1 301 ? 24.931 -10.090 2.190 1.00 35.94 301 PHE A O 1
ATOM 2425 N N . ARG A 1 302 ? 25.695 -7.986 1.873 1.00 36.53 302 ARG A N 1
ATOM 2426 C CA . ARG A 1 302 ? 26.838 -8.081 2.816 1.00 36.53 302 ARG A CA 1
ATOM 2427 C C . ARG A 1 302 ? 26.446 -7.475 4.162 1.00 36.53 302 ARG A C 1
ATOM 2429 O O . ARG A 1 302 ? 26.162 -6.286 4.202 1.00 36.53 302 ARG A O 1
ATOM 2436 N N . GLY A 1 303 ? 26.462 -8.315 5.202 1.00 37.56 303 GLY A N 1
ATOM 2437 C CA . GLY A 1 303 ? 26.326 -7.934 6.615 1.00 37.56 303 GLY A CA 1
ATOM 2438 C C . GLY A 1 303 ? 27.320 -6.883 7.068 1.00 37.56 303 GLY A C 1
ATOM 2439 O O . GLY A 1 303 ? 28.468 -6.926 6.570 1.00 37.56 303 GLY A O 1
#